Protein AF-A0A522DA96-F1 (afdb_monomer_lite)

Secondary structure (DSSP, 8-state):
-HHHHHHHHHHHHHGGGG-SS-----TTHHHHHHHHHHHHHHHHHHHHHHHHHHHHHHHHHHHHHHTT---HHHHHHHHHHHHHHHHHHHHHHHH--S-HHHHHHHHHHHHHHHHHHHHHHHHHHH---HHHHHHHHHHHHHHHHHHHHHHHHHHHHHHHHHHHHHHHHH-S------S-PPPPHHHHSPPP-SSEEEEEEEEEESSHHHHHHHHHHHHHHHHHHHHHHHHHHHHTTT-----HHHHHHHT-EEEEEEEEE-TTS-EEEEEEEEEEHHHHHHHHHTT--

Structure (mmCIF, N/CA/C/O backbone):
data_AF-A0A522DA96-F1
#
_entry.id   AF-A0A522DA96-F1
#
loop_
_atom_site.group_PDB
_atom_site.id
_atom_site.type_symbol
_atom_site.label_atom_id
_atom_site.label_alt_id
_atom_site.label_comp_id
_atom_site.label_asym_id
_atom_site.label_entity_id
_atom_site.label_seq_id
_atom_site.pdbx_PDB_ins_code
_atom_site.Cartn_x
_atom_site.Cartn_y
_atom_site.Cartn_z
_atom_site.occupancy
_atom_site.B_iso_or_equiv
_atom_site.auth_seq_id
_atom_site.auth_comp_id
_atom_site.auth_asym_id
_atom_site.auth_atom_id
_atom_site.pdbx_PDB_model_num
ATOM 1 N N . MET A 1 1 ? -20.167 0.235 6.968 1.00 42.59 1 MET A N 1
ATOM 2 C CA . MET A 1 1 ? -18.883 0.297 6.231 1.00 42.59 1 MET A CA 1
ATOM 3 C C . MET A 1 1 ? -18.749 1.475 5.256 1.00 42.59 1 MET A C 1
ATOM 5 O O . MET A 1 1 ? -17.722 2.131 5.312 1.00 42.59 1 MET A O 1
ATOM 9 N N . LYS A 1 2 ? -19.753 1.858 4.438 1.00 34.53 2 LYS A N 1
ATOM 10 C CA . LYS A 1 2 ? -19.617 2.989 3.475 1.00 34.53 2 LYS A CA 1
ATOM 11 C C . LYS A 1 2 ? -19.238 4.361 4.078 1.00 34.53 2 LYS A C 1
ATOM 13 O O . LYS A 1 2 ? -18.688 5.193 3.374 1.00 34.53 2 LYS A O 1
ATOM 18 N N . LYS A 1 3 ? -19.501 4.609 5.368 1.00 36.75 3 LYS A N 1
ATOM 19 C CA . LYS A 1 3 ? -19.214 5.902 6.022 1.00 36.75 3 LYS A CA 1
ATOM 20 C C . LYS A 1 3 ? -17.744 6.089 6.438 1.00 36.75 3 LYS A C 1
ATOM 22 O O . LYS A 1 3 ? -17.300 7.227 6.487 1.00 36.75 3 LYS A O 1
ATOM 27 N N . ALA A 1 4 ? -16.991 5.011 6.680 1.00 41.59 4 ALA A N 1
ATOM 28 C CA . ALA A 1 4 ? -15.571 5.100 7.047 1.00 41.59 4 ALA A CA 1
ATOM 29 C C . ALA A 1 4 ? -14.695 5.463 5.832 1.00 41.59 4 ALA A C 1
ATOM 31 O O . ALA A 1 4 ? -13.849 6.347 5.913 1.00 41.59 4 ALA A O 1
ATOM 32 N N . VAL A 1 5 ? -15.005 4.889 4.662 1.00 43.47 5 VAL A N 1
ATOM 33 C CA . VAL A 1 5 ? -14.321 5.189 3.388 1.00 43.47 5 VAL A CA 1
ATOM 34 C C . VAL A 1 5 ? -14.501 6.658 2.970 1.00 43.47 5 VAL A C 1
ATOM 36 O O . VAL A 1 5 ? -13.577 7.279 2.454 1.00 43.47 5 VAL A O 1
ATOM 39 N N . VAL A 1 6 ? -15.663 7.257 3.259 1.00 43.53 6 VAL A N 1
ATOM 40 C CA . VAL A 1 6 ? -15.952 8.669 2.939 1.00 43.53 6 VAL A CA 1
ATOM 41 C C . VAL A 1 6 ? -15.128 9.639 3.795 1.00 43.53 6 VAL A C 1
ATOM 43 O O . VAL A 1 6 ? -14.735 10.690 3.300 1.00 43.53 6 VAL A O 1
ATOM 46 N N . VAL A 1 7 ? -14.810 9.294 5.048 1.00 47.75 7 VAL A N 1
ATOM 47 C CA . VAL A 1 7 ? -13.976 10.146 5.918 1.00 47.75 7 VAL A CA 1
ATOM 48 C C . VAL A 1 7 ? -12.508 10.104 5.486 1.00 47.75 7 VAL A C 1
ATOM 50 O O . VAL A 1 7 ? -11.852 11.145 5.456 1.00 47.75 7 VAL A O 1
ATOM 53 N N . VAL A 1 8 ? -12.016 8.934 5.065 1.00 50.84 8 VAL A N 1
ATOM 54 C CA . VAL A 1 8 ? -10.658 8.780 4.514 1.00 50.84 8 VAL A CA 1
ATOM 55 C C . VAL A 1 8 ? -10.497 9.568 3.205 1.00 50.84 8 VAL A C 1
ATOM 57 O O . VAL A 1 8 ? -9.487 10.252 3.032 1.00 50.84 8 VAL A O 1
ATOM 60 N N . LEU A 1 9 ? -11.515 9.565 2.333 1.00 46.16 9 LEU A N 1
ATOM 61 C CA . LEU A 1 9 ? -11.540 10.344 1.082 1.00 46.16 9 LEU A CA 1
ATOM 62 C C . LEU A 1 9 ? -11.701 11.860 1.310 1.00 46.16 9 LEU A C 1
ATOM 64 O O . LEU A 1 9 ? -11.077 12.670 0.623 1.00 46.16 9 LEU A O 1
ATOM 68 N N . ALA A 1 10 ? -12.498 12.271 2.301 1.00 46.78 10 ALA A N 1
ATOM 69 C CA . ALA A 1 10 ? -12.690 13.686 2.621 1.00 46.78 10 ALA A CA 1
ATOM 70 C C . ALA A 1 10 ? -11.406 14.330 3.176 1.00 46.78 10 ALA A C 1
ATOM 72 O O . ALA A 1 10 ? -11.052 15.446 2.791 1.00 46.78 10 ALA A O 1
ATOM 73 N N . LEU A 1 11 ? -10.653 13.613 4.015 1.00 47.84 11 LEU A N 1
ATOM 74 C CA . LEU A 1 11 ? -9.373 14.095 4.545 1.00 47.84 11 LEU A CA 1
ATOM 75 C C . LEU A 1 11 ? -8.282 14.197 3.472 1.00 47.84 11 LEU A C 1
ATOM 77 O O . LEU A 1 11 ? -7.489 15.138 3.506 1.00 47.84 11 LEU A O 1
ATOM 81 N N . SER A 1 12 ? -8.276 13.301 2.483 1.00 49.03 12 SER A N 1
ATOM 82 C CA . SER A 1 12 ? -7.365 13.402 1.334 1.00 49.03 12 SER A CA 1
ATOM 83 C C . SER A 1 12 ? -7.727 14.582 0.421 1.00 49.03 12 SER A C 1
ATOM 85 O O . SER A 1 12 ? -6.833 15.280 -0.055 1.00 49.03 12 SER A O 1
ATOM 87 N N . SER A 1 13 ? -9.017 14.901 0.265 1.00 45.41 13 SER A N 1
ATOM 88 C CA . SER A 1 13 ? -9.455 16.069 -0.516 1.00 45.41 13 SER A CA 1
ATOM 89 C C . SER A 1 13 ? -9.147 17.425 0.145 1.00 45.41 13 SER A C 1
ATOM 91 O O . SER A 1 13 ? -8.878 18.402 -0.552 1.00 45.41 13 SER A O 1
ATOM 93 N N . MET A 1 14 ? -9.095 17.495 1.481 1.00 45.47 14 MET A N 1
ATOM 94 C CA . MET A 1 14 ? -8.800 18.739 2.209 1.00 45.47 14 MET A CA 1
ATOM 95 C C . MET A 1 14 ? -7.300 19.103 2.205 1.00 45.47 14 MET A C 1
ATOM 97 O O . MET A 1 14 ? -6.941 20.270 2.354 1.00 45.47 14 MET A O 1
ATOM 101 N N . LEU A 1 15 ? -6.419 18.127 1.954 1.00 50.84 15 LEU A N 1
ATOM 102 C CA . LEU A 1 15 ? -4.971 18.318 1.780 1.00 50.84 15 LEU A CA 1
ATOM 103 C C . LEU A 1 15 ? -4.587 18.907 0.409 1.00 50.84 15 LEU A C 1
ATOM 105 O O . LEU A 1 15 ? -3.497 19.465 0.266 1.00 50.84 15 LEU A O 1
ATOM 109 N N . LEU A 1 16 ? -5.479 18.850 -0.587 1.00 47.75 16 LEU A N 1
ATOM 110 C CA . LEU A 1 16 ? -5.215 19.374 -1.933 1.00 47.75 16 LEU A CA 1
ATOM 111 C C . LEU A 1 16 ? -5.288 20.910 -2.019 1.00 47.75 16 LEU A C 1
ATOM 113 O O . LEU A 1 16 ? -4.722 21.491 -2.942 1.00 47.75 16 LEU A O 1
ATOM 117 N N . LEU A 1 17 ? -5.912 21.593 -1.050 1.00 43.62 17 LEU A N 1
ATOM 118 C CA . LEU A 1 17 ? -6.204 23.031 -1.159 1.00 43.62 17 LEU A CA 1
ATOM 119 C C . LEU A 1 17 ? -5.063 23.976 -0.719 1.00 43.62 17 LEU A C 1
ATOM 121 O O . LEU A 1 17 ? -5.179 25.184 -0.896 1.00 43.62 17 LEU A O 1
ATOM 125 N N . SER A 1 18 ? -3.950 23.472 -0.165 1.00 47.88 18 SER A N 1
ATOM 126 C CA . SER A 1 18 ? -2.945 24.321 0.513 1.00 47.88 18 SER A CA 1
ATOM 127 C C . SER A 1 18 ? -1.648 24.620 -0.270 1.00 47.88 18 SER A C 1
ATOM 129 O O . SER A 1 18 ? -0.675 25.050 0.346 1.00 47.88 18 SER A O 1
ATOM 131 N N . THR A 1 19 ? -1.552 24.397 -1.591 1.00 49.09 19 THR A N 1
ATOM 132 C CA . THR A 1 19 ? -0.218 24.370 -2.263 1.00 49.09 19 THR A CA 1
ATOM 133 C C . THR A 1 19 ? -0.063 25.118 -3.593 1.00 49.09 19 THR A C 1
ATOM 135 O O . THR A 1 19 ? 0.794 24.770 -4.394 1.00 49.09 19 THR A O 1
ATOM 138 N N . ALA A 1 20 ? -0.791 26.209 -3.823 1.00 46.84 20 ALA A N 1
ATOM 139 C CA . ALA A 1 20 ? -0.631 27.000 -5.053 1.00 46.84 20 ALA A CA 1
ATOM 140 C C . ALA A 1 20 ? 0.572 27.981 -5.076 1.00 46.84 20 ALA A C 1
ATOM 142 O O . ALA A 1 20 ? 0.641 28.820 -5.967 1.00 46.84 20 ALA A O 1
ATOM 143 N N . LEU A 1 21 ? 1.513 27.944 -4.121 1.00 43.94 21 LEU A N 1
ATOM 144 C CA . LEU A 1 21 ? 2.523 29.009 -3.983 1.00 43.94 21 LEU A CA 1
ATOM 145 C C . LEU A 1 21 ? 3.928 28.496 -3.616 1.00 43.94 21 LEU A C 1
ATOM 147 O O . LEU A 1 21 ? 4.435 28.894 -2.574 1.00 43.94 21 LEU A O 1
ATOM 151 N N . ASN A 1 22 ? 4.567 27.632 -4.428 1.00 50.41 22 ASN A N 1
ATOM 152 C CA . ASN A 1 22 ? 6.048 27.598 -4.493 1.00 50.41 22 ASN A CA 1
ATOM 153 C C . ASN A 1 22 ? 6.693 26.786 -5.649 1.00 50.41 22 ASN A C 1
ATOM 155 O O . ASN A 1 22 ? 7.735 26.162 -5.451 1.00 50.41 22 ASN A O 1
ATOM 159 N N . SER A 1 23 ? 6.142 26.769 -6.868 1.00 49.16 23 SER A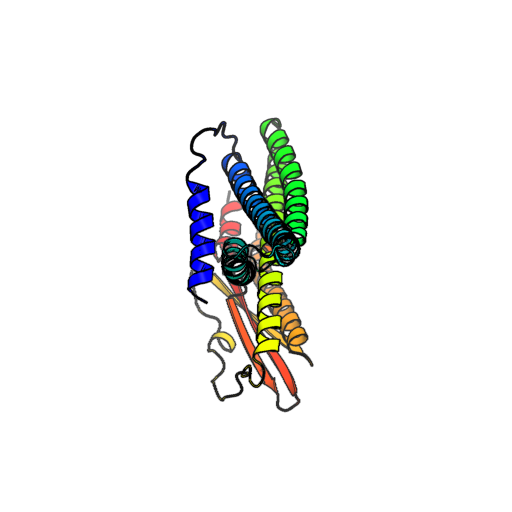 N 1
ATOM 160 C CA . SER A 1 23 ? 6.765 26.013 -7.970 1.00 49.16 23 SER A CA 1
ATOM 161 C C . SER A 1 23 ? 7.907 26.796 -8.649 1.00 49.16 23 SER A C 1
ATOM 163 O O . SER A 1 23 ? 7.727 27.393 -9.712 1.00 49.16 23 SER A O 1
ATOM 165 N N . GLN A 1 24 ? 9.122 26.762 -8.092 1.00 50.34 24 GLN A N 1
ATOM 166 C CA . GLN A 1 24 ? 10.329 26.880 -8.929 1.00 50.34 24 GLN A CA 1
ATOM 167 C C . GLN A 1 24 ? 10.553 25.524 -9.621 1.00 50.34 24 GLN A C 1
ATOM 169 O O . GLN A 1 24 ? 11.360 24.702 -9.192 1.00 50.34 24 GLN A O 1
ATOM 174 N N . GLY A 1 25 ? 9.724 25.246 -10.631 1.00 52.84 25 GLY A N 1
ATOM 175 C CA . GLY A 1 25 ? 9.552 23.922 -11.228 1.00 52.84 25 GLY A CA 1
ATOM 176 C C . GLY A 1 25 ? 10.694 23.521 -12.159 1.00 52.84 25 GLY A C 1
ATOM 177 O O . GLY A 1 25 ? 10.706 23.883 -13.333 1.00 52.84 25 GLY A O 1
ATOM 178 N N . GLY A 1 26 ? 11.632 22.718 -11.654 1.00 75.94 26 GLY A N 1
ATOM 179 C CA . GLY A 1 26 ? 12.363 21.777 -12.508 1.00 75.94 26 GLY A CA 1
ATOM 180 C C . GLY A 1 26 ? 11.417 20.691 -13.042 1.00 75.94 26 GLY A C 1
ATOM 181 O O . GLY A 1 26 ? 10.302 20.548 -12.546 1.00 75.94 26 GLY A O 1
ATOM 182 N N . ALA A 1 27 ? 11.869 19.881 -14.007 1.00 83.88 27 ALA A N 1
ATOM 183 C CA . ALA A 1 27 ? 11.050 18.849 -14.669 1.00 83.88 27 ALA A CA 1
ATOM 184 C C . ALA A 1 27 ? 10.352 17.851 -13.712 1.00 83.88 27 ALA A C 1
ATOM 186 O O . ALA A 1 27 ? 9.377 17.218 -14.094 1.00 83.88 27 ALA A O 1
ATOM 187 N N . PHE A 1 28 ? 10.834 17.734 -12.469 1.00 92.00 28 PHE A N 1
ATOM 188 C CA . PHE A 1 28 ? 10.303 16.841 -11.434 1.00 92.00 28 PHE A CA 1
ATOM 189 C C . PHE A 1 28 ? 9.759 17.575 -10.195 1.00 92.00 28 PHE A C 1
ATOM 191 O O . PHE A 1 28 ? 9.577 16.947 -9.155 1.00 92.00 28 PHE A O 1
ATOM 198 N N . GLY A 1 29 ? 9.535 18.894 -10.266 1.00 91.00 29 GLY A N 1
ATOM 199 C CA . GLY A 1 29 ? 9.040 19.687 -9.131 1.00 91.00 29 GLY A CA 1
ATOM 200 C C . GLY A 1 29 ? 7.692 19.182 -8.614 1.00 91.00 29 GLY A C 1
ATOM 201 O O . GLY A 1 29 ? 7.582 18.812 -7.447 1.00 91.00 29 GLY A O 1
ATOM 202 N N . ASP A 1 30 ? 6.718 19.050 -9.515 1.00 90.81 30 ASP A N 1
ATOM 203 C CA . ASP A 1 30 ? 5.368 18.579 -9.180 1.00 90.81 30 ASP A CA 1
ATOM 204 C C . ASP A 1 30 ? 5.386 17.170 -8.573 1.00 90.81 30 ASP A C 1
ATOM 206 O O . ASP A 1 30 ? 4.674 16.896 -7.610 1.00 90.81 30 ASP A O 1
ATOM 210 N N . LEU A 1 31 ? 6.263 16.296 -9.081 1.00 92.06 31 LEU A N 1
ATOM 211 C CA . LEU A 1 31 ? 6.419 14.933 -8.577 1.00 92.06 31 LEU A CA 1
ATOM 212 C C . LEU A 1 31 ? 6.956 14.907 -7.137 1.00 92.06 31 LEU A C 1
ATOM 214 O O . LEU A 1 31 ? 6.486 14.135 -6.301 1.00 92.06 31 LEU A O 1
ATOM 218 N N . ILE A 1 32 ? 7.962 15.733 -6.841 1.00 94.75 32 ILE A N 1
ATOM 219 C CA . ILE A 1 32 ? 8.536 15.846 -5.494 1.00 94.75 32 ILE A CA 1
ATOM 220 C C . ILE A 1 32 ? 7.484 16.375 -4.518 1.00 94.75 32 ILE A C 1
ATOM 222 O O . ILE A 1 32 ? 7.360 15.848 -3.409 1.00 94.75 32 ILE A O 1
ATOM 226 N N . ASP A 1 33 ? 6.705 17.367 -4.942 1.00 93.12 33 ASP A N 1
ATOM 227 C CA . ASP A 1 33 ? 5.642 17.951 -4.131 1.00 93.12 33 ASP A CA 1
ATOM 228 C C . ASP A 1 33 ? 4.499 16.962 -3.880 1.00 93.12 33 ASP A C 1
ATOM 230 O O . ASP A 1 33 ? 4.003 16.876 -2.754 1.00 93.12 33 ASP A O 1
ATOM 234 N N . GLU A 1 34 ? 4.103 16.183 -4.888 1.00 92.81 34 GLU A N 1
ATOM 235 C CA . GLU A 1 34 ? 3.102 15.121 -4.761 1.00 92.81 34 GLU A CA 1
ATOM 236 C C . GLU A 1 34 ? 3.533 14.077 -3.726 1.00 92.81 34 GLU A C 1
ATOM 238 O O . GLU A 1 34 ? 2.839 13.868 -2.728 1.00 92.81 34 GLU A O 1
ATOM 243 N N . VAL A 1 35 ? 4.726 13.497 -3.888 1.00 94.56 35 VAL A N 1
ATOM 244 C CA . VAL A 1 35 ? 5.245 12.500 -2.940 1.00 94.56 35 VAL A CA 1
ATOM 245 C C . VAL A 1 35 ? 5.406 13.102 -1.539 1.00 94.56 35 VAL A C 1
ATOM 247 O O . VAL A 1 35 ? 5.092 12.460 -0.533 1.00 94.56 35 VAL A O 1
ATOM 250 N N . GLY A 1 36 ? 5.854 14.358 -1.449 1.00 95.88 36 GLY A N 1
ATOM 251 C CA . GLY A 1 36 ? 5.962 15.087 -0.189 1.00 95.88 36 GLY A CA 1
ATOM 252 C C . GLY A 1 36 ? 4.616 15.252 0.525 1.00 95.88 36 GLY A C 1
ATOM 253 O O . GLY A 1 36 ? 4.542 15.064 1.743 1.00 95.88 36 GLY A O 1
ATOM 254 N N . LYS A 1 37 ? 3.540 15.559 -0.210 1.00 93.88 37 LYS A N 1
ATOM 255 C CA . LYS A 1 37 ? 2.173 15.651 0.333 1.00 93.88 37 LYS A CA 1
ATOM 256 C C . LYS A 1 37 ? 1.695 14.313 0.875 1.00 93.88 37 LYS A C 1
ATOM 258 O O . LYS A 1 37 ? 1.186 14.285 1.994 1.00 93.88 37 LYS A O 1
ATOM 263 N N . THR A 1 38 ? 1.912 13.225 0.140 1.00 93.12 38 THR A N 1
ATOM 264 C CA . THR A 1 38 ? 1.540 11.872 0.578 1.00 93.12 38 THR A CA 1
ATOM 265 C C . THR A 1 38 ? 2.226 11.518 1.898 1.00 93.12 38 THR A C 1
ATOM 267 O O . THR A 1 38 ? 1.561 11.186 2.881 1.00 93.12 38 THR A O 1
ATOM 270 N N . ILE A 1 39 ? 3.548 11.704 1.987 1.00 95.56 39 ILE A N 1
ATOM 271 C CA . ILE A 1 39 ? 4.318 11.451 3.219 1.00 95.56 39 ILE A CA 1
ATOM 272 C C . ILE A 1 39 ? 3.821 12.324 4.383 1.00 95.56 39 ILE A C 1
ATOM 274 O O . ILE A 1 39 ? 3.694 11.847 5.516 1.00 95.56 39 ILE A O 1
ATOM 278 N N . ASN A 1 40 ? 3.526 13.600 4.125 1.00 95.81 40 ASN A N 1
ATOM 279 C CA . ASN A 1 40 ? 2.998 14.510 5.141 1.00 95.81 40 ASN A CA 1
ATOM 280 C C . ASN A 1 40 ? 1.592 14.112 5.613 1.00 95.81 40 ASN A C 1
ATOM 282 O O . ASN A 1 40 ? 1.310 14.236 6.806 1.00 95.81 40 ASN A O 1
ATOM 286 N N . GLY A 1 41 ? 0.744 13.590 4.724 1.00 93.44 41 GLY A N 1
ATOM 287 C CA . GLY A 1 41 ? -0.570 13.042 5.065 1.00 93.44 41 GLY A CA 1
ATOM 288 C C . GLY A 1 41 ? -0.462 11.897 6.073 1.00 93.44 41 GLY A C 1
ATOM 289 O O . GLY A 1 41 ? -1.064 11.959 7.147 1.00 93.44 41 GLY A O 1
ATOM 290 N N . TRP A 1 42 ? 0.397 10.913 5.795 1.00 94.25 42 TRP A N 1
ATOM 291 C CA . TRP A 1 42 ? 0.668 9.800 6.715 1.00 94.25 42 TRP A CA 1
ATOM 292 C C . TRP A 1 42 ? 1.252 10.265 8.053 1.00 94.25 42 TRP A C 1
ATOM 294 O O . TRP A 1 42 ? 0.849 9.797 9.121 1.00 94.25 42 TRP A O 1
ATOM 304 N N . LYS A 1 43 ? 2.170 11.238 8.031 1.00 95.31 43 LYS A N 1
ATOM 305 C CA . LYS A 1 43 ? 2.740 11.818 9.256 1.00 95.31 43 LYS A CA 1
ATOM 306 C C . LYS A 1 43 ? 1.676 12.507 10.110 1.00 95.31 43 LYS A C 1
ATOM 308 O O . LYS A 1 43 ? 1.667 12.346 11.331 1.00 95.31 43 LYS A O 1
ATOM 313 N N . TRP A 1 44 ? 0.784 13.268 9.482 1.00 94.75 44 TRP A N 1
ATOM 314 C CA . TRP A 1 44 ? -0.317 13.926 10.176 1.00 94.75 44 TRP A CA 1
ATOM 315 C C . TRP A 1 44 ? -1.267 12.905 10.814 1.00 94.75 44 TRP A C 1
ATOM 317 O O . TRP A 1 44 ? -1.585 13.036 11.996 1.00 94.75 44 TRP A O 1
ATOM 327 N N . GLN A 1 45 ? -1.629 11.840 10.090 1.00 90.00 45 GLN A N 1
ATOM 328 C CA . GLN A 1 45 ? -2.443 10.746 10.631 1.00 90.00 45 GLN A CA 1
ATOM 329 C C . GLN A 1 45 ? -1.776 10.058 11.834 1.00 90.00 45 GLN A C 1
ATOM 331 O O . GLN A 1 45 ? -2.437 9.819 12.846 1.00 90.00 45 GLN A O 1
ATOM 336 N N . SER A 1 46 ? -0.463 9.798 11.768 1.00 91.62 46 SER A N 1
ATOM 337 C CA . SER A 1 46 ? 0.302 9.232 12.891 1.00 91.62 46 SER A CA 1
ATOM 338 C C . SER A 1 46 ? 0.246 10.127 14.133 1.00 91.62 46 SER A C 1
ATOM 340 O O . SER A 1 46 ? -0.101 9.670 15.225 1.00 91.62 46 SER A O 1
ATOM 342 N N . ASN A 1 47 ? 0.503 11.428 13.961 1.00 92.69 47 ASN A N 1
ATOM 343 C CA . ASN A 1 47 ? 0.456 12.404 15.051 1.00 92.69 47 ASN A CA 1
ATOM 344 C C . ASN A 1 47 ? -0.942 12.509 15.673 1.00 92.69 47 ASN A C 1
ATOM 346 O O . ASN A 1 47 ? -1.064 12.603 16.894 1.00 92.69 47 ASN A O 1
ATOM 350 N N . LEU A 1 48 ? -1.992 12.470 14.851 1.00 92.00 48 LEU A N 1
ATOM 351 C CA . LEU A 1 48 ? -3.373 12.518 15.321 1.00 92.00 48 LEU A CA 1
ATOM 352 C C . LEU A 1 48 ? -3.740 11.265 16.134 1.00 92.00 48 LEU A C 1
ATOM 354 O O . LEU A 1 48 ? -4.312 11.382 17.219 1.00 92.00 48 LEU A O 1
ATOM 358 N N . SER A 1 49 ? -3.352 10.076 15.661 1.00 89.31 49 SER A N 1
ATOM 359 C CA . SER A 1 49 ? -3.560 8.808 16.378 1.00 89.31 49 SER A CA 1
ATOM 360 C C . SER A 1 49 ? -2.816 8.772 17.723 1.00 89.31 49 SER A C 1
ATOM 362 O O . SER A 1 49 ? -3.371 8.356 18.752 1.00 89.31 49 SER A O 1
ATOM 364 N N . LEU A 1 50 ? -1.578 9.283 17.754 1.00 92.75 50 LEU A N 1
ATOM 365 C CA . LEU A 1 50 ? -0.803 9.442 18.985 1.00 92.75 50 LEU A CA 1
ATOM 366 C C . LEU A 1 50 ? -1.490 10.411 19.958 1.00 92.75 50 LEU A C 1
ATOM 368 O O . LEU A 1 50 ? -1.672 10.070 21.128 1.00 92.75 50 LEU A O 1
ATOM 372 N N . ALA A 1 51 ? -1.916 11.583 19.480 1.00 92.94 51 ALA A N 1
ATOM 373 C CA . ALA A 1 51 ? -2.588 12.591 20.297 1.00 92.94 51 ALA A CA 1
ATOM 374 C C . ALA A 1 51 ? -3.881 12.054 20.932 1.00 92.94 51 ALA A C 1
ATOM 376 O O . ALA A 1 51 ? -4.089 12.227 22.133 1.00 92.94 51 ALA A O 1
ATOM 377 N N . LEU A 1 52 ? -4.710 11.332 20.168 1.00 90.50 52 LEU A N 1
ATOM 378 C CA . LEU A 1 52 ? -5.920 10.679 20.685 1.00 90.50 52 LEU A CA 1
ATOM 379 C C . LEU A 1 52 ? -5.598 9.624 21.750 1.00 90.50 52 LEU A C 1
ATOM 381 O O . LEU A 1 52 ? -6.288 9.530 22.764 1.00 90.50 52 LEU A O 1
ATOM 385 N N . THR A 1 53 ? -4.531 8.849 21.551 1.00 90.38 53 THR A N 1
ATOM 386 C CA . THR A 1 53 ? -4.103 7.829 22.518 1.00 90.38 53 THR A CA 1
ATOM 387 C C . THR A 1 53 ? -3.647 8.460 23.836 1.00 90.38 53 THR A C 1
ATOM 389 O O . THR A 1 53 ? -4.052 8.007 24.906 1.00 90.38 53 THR A O 1
ATOM 392 N N . VAL A 1 54 ? -2.859 9.537 23.770 1.00 94.12 54 VAL A N 1
ATOM 393 C CA . VAL A 1 54 ? -2.428 10.297 24.954 1.00 94.12 54 VAL A CA 1
ATOM 394 C C . VAL A 1 54 ? -3.626 10.937 25.657 1.00 94.12 54 VAL A C 1
ATOM 396 O O . VAL A 1 54 ? -3.724 10.856 26.880 1.00 94.12 54 VAL A O 1
ATOM 399 N N . LEU A 1 55 ? -4.568 11.511 24.904 1.00 92.00 55 LEU A N 1
ATOM 400 C CA . LEU A 1 55 ? -5.780 12.120 25.454 1.00 92.00 55 LEU A CA 1
ATOM 401 C C . LEU A 1 55 ? -6.598 11.113 26.276 1.00 92.00 55 LEU A C 1
ATOM 403 O O . LEU A 1 55 ? -6.964 11.406 27.412 1.00 92.00 55 LEU A O 1
ATOM 407 N N . VAL A 1 56 ? -6.846 9.917 25.733 1.00 92.69 56 VAL A N 1
ATOM 408 C CA . VAL A 1 56 ? -7.583 8.853 26.438 1.00 92.69 56 VAL A CA 1
ATOM 409 C C . VAL A 1 56 ? -6.859 8.434 27.723 1.00 92.69 56 VAL A C 1
ATOM 411 O O . VAL A 1 56 ? -7.505 8.271 28.759 1.00 92.69 56 VAL A O 1
ATOM 414 N N . ALA A 1 57 ? -5.528 8.319 27.689 1.00 93.25 57 ALA A N 1
ATOM 415 C CA . ALA A 1 57 ? -4.737 7.985 28.872 1.00 93.25 57 ALA A CA 1
ATOM 416 C C . ALA A 1 57 ? -4.838 9.067 29.964 1.00 93.25 57 ALA A C 1
ATOM 418 O O . ALA A 1 57 ? -5.080 8.746 31.128 1.00 93.25 57 ALA A O 1
ATOM 419 N N . VAL A 1 58 ? -4.717 10.347 29.591 1.00 95.19 58 VAL A N 1
ATOM 420 C CA . VAL A 1 58 ? -4.843 11.479 30.525 1.00 95.19 58 VAL A CA 1
ATOM 421 C C . VAL A 1 58 ? -6.241 11.528 31.141 1.00 95.19 58 VAL A C 1
ATOM 423 O O . VAL A 1 58 ? -6.361 11.650 32.359 1.00 95.19 58 VAL A O 1
ATOM 426 N N . LEU A 1 59 ? -7.298 11.371 30.336 1.00 92.06 59 LEU A N 1
ATOM 427 C CA . LEU A 1 59 ? -8.676 11.329 30.837 1.00 92.06 59 LEU A CA 1
ATOM 428 C C . LEU A 1 59 ? -8.889 10.174 31.825 1.00 92.06 59 LEU A C 1
ATOM 430 O O . LEU A 1 59 ? -9.534 10.366 32.855 1.00 92.06 59 LEU A O 1
ATOM 434 N N . GLY A 1 60 ? -8.297 9.004 31.567 1.00 92.31 60 GLY A N 1
ATOM 435 C CA . GLY A 1 60 ? -8.334 7.873 32.497 1.00 92.31 60 GLY A CA 1
ATOM 436 C C . GLY A 1 60 ? -7.716 8.204 33.860 1.00 92.31 60 GLY A C 1
ATOM 437 O O . GLY A 1 60 ? -8.326 7.939 34.896 1.00 92.31 60 GLY A O 1
ATOM 438 N N . VAL A 1 61 ? -6.545 8.850 33.874 1.00 94.25 61 VAL A N 1
ATOM 439 C CA . VAL A 1 61 ? -5.879 9.281 35.118 1.00 94.25 61 VAL A CA 1
ATOM 440 C C . VAL A 1 61 ? -6.717 10.319 35.872 1.00 94.25 61 VAL A C 1
ATOM 442 O O . VAL A 1 61 ? -6.868 10.220 37.092 1.00 94.25 61 VAL A O 1
ATOM 445 N N . VAL A 1 62 ? -7.307 11.286 35.160 1.00 92.69 62 VAL A N 1
ATOM 446 C CA . VAL A 1 62 ? -8.174 12.317 35.757 1.00 92.69 62 VAL A CA 1
ATOM 447 C C . VAL A 1 62 ? -9.401 11.692 36.421 1.00 92.69 62 VAL A C 1
ATOM 449 O O . VAL A 1 62 ? -9.725 12.055 37.552 1.00 92.69 62 VAL A O 1
ATOM 452 N N . ILE A 1 63 ? -10.044 10.712 35.775 1.00 93.06 63 ILE A N 1
ATOM 453 C CA . ILE A 1 63 ? -11.186 9.991 36.356 1.00 93.06 63 ILE A CA 1
ATOM 454 C C . ILE A 1 63 ? -10.793 9.314 37.674 1.00 93.06 63 ILE A C 1
ATOM 456 O O . ILE A 1 63 ? -11.501 9.473 38.667 1.00 93.06 63 ILE A O 1
ATOM 460 N N . VAL A 1 64 ? -9.658 8.607 37.713 1.00 93.50 64 VAL A N 1
ATOM 461 C CA . VAL A 1 64 ? -9.178 7.930 38.933 1.00 93.50 64 VAL A CA 1
ATOM 462 C C . VAL A 1 64 ? -8.903 8.932 40.060 1.00 93.50 64 VAL A C 1
ATOM 464 O O . VAL A 1 64 ? -9.248 8.676 41.213 1.00 93.50 64 VAL A O 1
ATOM 467 N N . GLY A 1 65 ? -8.332 10.098 39.743 1.00 92.31 65 GLY A N 1
ATOM 468 C CA . GLY A 1 65 ? -8.123 11.166 40.724 1.00 92.31 65 GLY A CA 1
ATOM 469 C C . GLY A 1 65 ? -9.437 11.735 41.267 1.00 92.31 65 GLY A C 1
ATOM 470 O O . GLY A 1 65 ? -9.590 11.929 42.474 1.00 92.31 65 GLY A O 1
ATOM 471 N N . PHE A 1 66 ? -10.413 11.955 40.386 1.00 93.44 66 PHE A N 1
ATOM 472 C CA . PHE A 1 66 ? -11.713 12.530 40.735 1.00 93.44 66 PHE A CA 1
ATOM 473 C C . PHE A 1 66 ? -12.626 11.578 41.503 1.00 93.44 66 PHE A C 1
ATOM 475 O O . PHE A 1 66 ? -13.456 12.046 42.280 1.00 93.44 66 PHE A O 1
ATOM 482 N N . GLN A 1 67 ? -12.440 10.262 41.376 1.00 88.56 67 GLN A N 1
ATOM 483 C CA . GLN A 1 67 ? -13.193 9.273 42.154 1.00 88.56 67 GLN A CA 1
ATOM 484 C C . GLN A 1 67 ? -13.019 9.421 43.675 1.00 88.56 67 GLN A C 1
ATOM 486 O O . GLN A 1 67 ? -13.882 8.972 44.423 1.00 88.56 67 GLN A O 1
ATOM 491 N N . ARG A 1 68 ? -11.945 10.072 44.149 1.00 91.25 68 ARG A N 1
ATOM 492 C CA . ARG A 1 68 ? -11.705 10.310 45.584 1.00 91.25 68 ARG A CA 1
ATOM 493 C C . ARG A 1 68 ? -12.400 11.554 46.143 1.00 91.25 68 ARG A C 1
ATOM 495 O O . ARG A 1 68 ? -12.397 11.748 47.353 1.00 91.25 68 ARG A O 1
ATOM 502 N N . LEU A 1 69 ? -12.956 12.415 45.291 1.00 93.31 69 LEU A N 1
ATOM 503 C CA . LEU A 1 69 ? -13.574 13.668 45.716 1.00 93.31 69 LEU A CA 1
ATOM 504 C C . LEU A 1 69 ? -15.076 13.477 45.955 1.00 93.31 69 LEU A C 1
ATOM 506 O O . LEU A 1 69 ? -15.806 13.008 45.085 1.00 93.31 69 LEU A O 1
ATOM 510 N N . GLU A 1 70 ? -15.569 13.902 47.118 1.00 93.75 70 GLU A N 1
ATOM 511 C CA . GLU A 1 70 ? -16.977 13.705 47.496 1.00 93.75 70 GLU A CA 1
ATOM 512 C C . GLU A 1 70 ? -17.945 14.754 46.915 1.00 93.75 70 GLU A C 1
ATOM 514 O O . GLU A 1 70 ? -19.164 14.651 47.077 1.00 93.75 70 GLU A O 1
ATOM 519 N N . TYR A 1 71 ? -17.439 15.758 46.195 1.00 94.25 71 TYR A N 1
ATOM 520 C CA . TYR A 1 71 ? -18.260 16.836 45.646 1.00 94.25 71 TYR A CA 1
ATOM 521 C C . TYR A 1 71 ? -19.260 16.331 44.589 1.00 94.25 71 TYR A C 1
ATOM 523 O O . TYR A 1 71 ? -18.901 15.664 43.618 1.00 94.25 71 TYR A O 1
ATOM 531 N N . LYS A 1 72 ? -20.538 16.718 44.726 1.00 92.19 72 LYS A N 1
ATOM 532 C CA . LYS A 1 72 ? -21.632 16.284 43.829 1.00 92.19 72 LYS A CA 1
ATOM 533 C C . LYS A 1 72 ? -21.393 16.627 42.348 1.00 92.19 72 LYS A C 1
ATOM 535 O O . LYS A 1 72 ? -21.737 15.829 41.479 1.00 92.19 72 LYS A O 1
ATOM 540 N N . TRP A 1 73 ? -20.792 17.784 42.054 1.00 92.62 73 TRP A N 1
ATOM 541 C CA . TRP A 1 73 ? -20.503 18.201 40.674 1.00 92.62 73 TRP A CA 1
ATOM 542 C C . TRP A 1 73 ? -19.424 17.324 40.016 1.00 92.62 73 TRP A C 1
ATOM 544 O O . TRP A 1 73 ? -19.539 16.990 38.838 1.00 92.62 73 TRP A O 1
ATOM 554 N N . VAL A 1 74 ? -18.435 16.865 40.794 1.00 92.56 74 VAL A N 1
ATOM 555 C CA . VAL A 1 74 ? -17.363 15.977 40.317 1.00 92.56 74 VAL A CA 1
ATOM 556 C C . VAL A 1 74 ? -17.933 14.627 39.888 1.00 92.56 74 VAL A C 1
ATOM 558 O O . VAL A 1 74 ? -17.559 14.113 38.837 1.00 92.56 74 VAL A O 1
ATOM 561 N N . LYS A 1 75 ? -18.913 14.090 40.629 1.00 88.44 75 LYS A N 1
ATOM 562 C CA . LYS A 1 75 ? -19.599 12.839 40.257 1.00 88.44 75 LYS A CA 1
ATOM 563 C C . LYS A 1 75 ? -20.258 12.928 38.878 1.00 88.44 75 LYS A C 1
ATOM 565 O O . LYS A 1 75 ? -20.135 11.999 38.087 1.00 88.44 75 LYS A O 1
ATOM 570 N N . SER A 1 76 ? -20.900 14.056 38.565 1.00 92.06 76 SER A N 1
ATOM 571 C CA . SER A 1 76 ? -21.522 14.268 37.247 1.00 92.06 76 SER A CA 1
ATOM 572 C C . SER A 1 76 ? -20.474 14.355 36.132 1.00 92.06 76 SER A C 1
ATOM 574 O O . SER A 1 76 ? -20.637 13.731 35.085 1.00 92.06 76 SER A O 1
ATOM 576 N N . ALA A 1 77 ? -19.364 15.062 36.369 1.00 90.44 77 ALA A N 1
ATOM 577 C CA . ALA A 1 77 ? -18.269 15.168 35.404 1.00 90.44 77 ALA A CA 1
ATOM 578 C C . ALA A 1 77 ? -17.617 13.806 35.102 1.00 90.44 77 ALA A C 1
ATOM 580 O O . ALA A 1 77 ? -17.358 13.495 33.941 1.00 90.44 77 ALA A O 1
ATOM 581 N N . VAL A 1 78 ? -17.407 12.969 36.125 1.00 92.88 78 VAL A N 1
ATOM 582 C CA . VAL A 1 78 ? -16.855 11.613 35.967 1.00 92.88 78 VAL A CA 1
ATOM 583 C C . VAL A 1 78 ? -17.763 10.731 35.110 1.00 92.88 78 VAL A C 1
ATOM 585 O O . VAL A 1 78 ? -17.260 10.017 34.248 1.00 92.88 78 VAL A O 1
ATOM 588 N N . ILE A 1 79 ? -19.087 10.808 35.289 1.00 92.06 79 ILE A N 1
ATOM 589 C CA . ILE A 1 79 ? -20.046 10.057 34.462 1.00 92.06 79 ILE A CA 1
ATOM 590 C C . ILE A 1 79 ? -19.929 10.476 32.991 1.00 92.06 79 ILE A C 1
ATOM 592 O O . ILE A 1 79 ? -19.828 9.619 32.115 1.00 92.06 79 ILE A O 1
ATOM 596 N N . ILE A 1 80 ? -19.878 11.784 32.714 1.00 92.81 80 ILE A N 1
ATOM 597 C CA . ILE A 1 80 ? -19.750 12.303 31.343 1.00 92.81 80 ILE A CA 1
ATOM 598 C C . ILE A 1 80 ? -18.430 11.845 30.709 1.00 92.81 80 ILE A C 1
ATOM 600 O O . ILE A 1 80 ? -18.434 11.336 29.588 1.00 92.81 80 ILE A O 1
ATOM 604 N N . MET A 1 81 ? -17.303 11.959 31.422 1.00 91.12 81 MET A N 1
ATOM 605 C CA . MET A 1 81 ? -16.011 11.476 30.916 1.00 91.12 81 MET A CA 1
ATOM 606 C C . MET A 1 81 ? -16.007 9.957 30.704 1.00 91.12 81 MET A C 1
ATOM 608 O O . MET A 1 81 ? -15.443 9.479 29.721 1.00 91.12 81 MET A O 1
ATOM 612 N N . GLY A 1 82 ? -16.679 9.207 31.583 1.00 90.56 82 GLY A N 1
ATOM 613 C CA . GLY A 1 82 ? -16.846 7.760 31.469 1.00 90.56 82 GLY A CA 1
ATOM 614 C C . GLY A 1 82 ? -17.594 7.327 30.206 1.00 90.56 82 GLY A C 1
ATOM 615 O O . GLY A 1 82 ? -17.325 6.246 29.699 1.00 90.56 82 GLY A O 1
ATOM 616 N N . ILE A 1 83 ? -18.469 8.176 29.657 1.00 92.44 83 ILE A N 1
ATOM 617 C CA . ILE A 1 83 ? -19.152 7.955 28.367 1.00 92.44 83 ILE A CA 1
ATOM 618 C C . ILE A 1 83 ? -18.295 8.456 27.188 1.00 92.44 83 ILE A C 1
ATOM 620 O O . ILE A 1 83 ? -18.262 7.841 26.116 1.00 92.44 83 ILE A O 1
ATOM 624 N N . LEU A 1 84 ? -17.569 9.561 27.380 1.00 91.94 84 LEU A N 1
ATOM 625 C CA . LEU A 1 84 ? -16.724 10.166 26.348 1.00 91.94 84 LEU A CA 1
ATOM 626 C C . LEU A 1 84 ? -15.551 9.256 25.950 1.00 91.94 84 LEU A C 1
ATOM 628 O O . LEU A 1 84 ? -15.253 9.132 24.764 1.00 91.94 84 LEU A O 1
ATOM 632 N N . ILE A 1 85 ? -14.899 8.601 26.918 1.00 92.81 85 ILE A N 1
ATOM 633 C CA . ILE A 1 85 ? -13.742 7.732 26.656 1.00 92.81 85 ILE A CA 1
ATOM 634 C C . ILE A 1 85 ? -14.102 6.567 25.715 1.00 92.81 85 ILE A C 1
ATOM 636 O O . ILE A 1 85 ? -13.446 6.450 24.681 1.00 92.81 85 ILE A O 1
ATOM 640 N N . PRO A 1 86 ? -15.136 5.738 25.979 1.00 90.44 86 PRO A N 1
ATOM 641 C CA . PRO A 1 86 ? -15.566 4.696 25.048 1.00 90.44 86 PRO A CA 1
ATOM 642 C C . PRO A 1 86 ? -15.904 5.244 23.663 1.00 90.44 86 PRO A C 1
ATOM 644 O O . PRO A 1 86 ? -15.531 4.640 22.664 1.00 90.44 86 PRO A O 1
ATOM 647 N N . SER A 1 87 ? -16.542 6.416 23.592 1.00 87.38 87 SER A N 1
ATOM 648 C CA . SER A 1 87 ? -16.867 7.065 22.316 1.00 87.38 87 SER A CA 1
ATOM 649 C C . SER A 1 87 ? -15.601 7.420 21.525 1.00 87.38 87 SER A C 1
ATOM 651 O O . SER A 1 87 ? -15.513 7.121 20.336 1.00 87.38 87 SER A O 1
ATOM 653 N N . LEU A 1 88 ? -14.583 7.986 22.185 1.00 86.81 88 LEU A N 1
ATOM 654 C CA . LEU A 1 88 ? -13.275 8.268 21.581 1.00 86.81 88 LEU A CA 1
ATOM 655 C C . LEU A 1 88 ? -12.539 6.992 21.167 1.00 86.81 88 LEU A C 1
ATOM 657 O O . LEU A 1 88 ? -11.899 6.979 20.120 1.00 86.81 88 LEU A O 1
ATOM 661 N N . VAL A 1 89 ? -12.635 5.920 21.955 1.00 88.25 89 VAL A N 1
ATOM 662 C CA . VAL A 1 89 ? -12.048 4.617 21.614 1.00 88.25 89 VAL A CA 1
ATOM 663 C C . VAL A 1 89 ? -12.732 4.019 20.385 1.00 88.25 89 VAL A C 1
ATOM 665 O O . VAL A 1 89 ? -12.042 3.529 19.497 1.00 88.25 89 VAL A O 1
ATOM 668 N N . VAL A 1 90 ? -14.060 4.117 20.278 1.00 84.62 90 VAL A N 1
ATOM 669 C CA . VAL A 1 90 ? -14.802 3.692 19.081 1.00 84.62 90 VAL A CA 1
ATOM 670 C C . VAL A 1 90 ? -14.379 4.515 17.869 1.00 84.62 90 VAL A C 1
ATOM 672 O O . VAL A 1 90 ? -14.070 3.935 16.834 1.00 84.62 90 VAL A O 1
ATOM 675 N N . VAL A 1 91 ? -14.291 5.845 17.983 1.00 82.00 91 VAL A N 1
ATOM 676 C CA . VAL A 1 91 ? -13.798 6.707 16.891 1.00 82.00 91 VAL A CA 1
ATOM 677 C C . VAL A 1 91 ? -12.368 6.333 16.507 1.00 82.00 91 VAL A C 1
ATOM 679 O O . VAL A 1 91 ? -12.074 6.190 15.325 1.00 82.00 91 VAL A O 1
ATOM 682 N N . LYS A 1 92 ? -11.487 6.107 17.488 1.00 85.94 92 LYS A N 1
ATOM 683 C CA . LYS A 1 92 ? -10.112 5.672 17.240 1.00 85.94 92 LYS A CA 1
ATOM 684 C C . LYS A 1 92 ? -10.092 4.358 16.458 1.00 85.94 92 LYS A C 1
ATOM 686 O O . LYS A 1 92 ? -9.468 4.305 15.412 1.00 85.94 92 LYS A O 1
ATOM 691 N N . ASN A 1 93 ? -10.805 3.342 16.931 1.00 81.56 93 ASN A N 1
ATOM 692 C CA . ASN A 1 93 ? -10.818 2.015 16.315 1.00 81.56 93 ASN A CA 1
ATOM 693 C C . ASN A 1 93 ? -11.551 1.973 14.966 1.00 81.56 93 ASN A C 1
ATOM 695 O O . ASN A 1 93 ? -11.361 1.024 14.225 1.00 81.56 93 ASN A O 1
ATOM 699 N N . THR A 1 94 ? -12.405 2.956 14.662 1.00 79.25 94 THR A N 1
ATOM 700 C CA . THR A 1 94 ? -13.138 3.028 13.383 1.00 79.25 94 THR A CA 1
ATOM 701 C C . THR A 1 94 ? -12.482 3.938 12.350 1.00 79.25 94 THR A C 1
ATOM 703 O O . THR A 1 94 ? -12.736 3.774 11.161 1.00 79.25 94 THR A O 1
ATOM 706 N N . CYS A 1 95 ? -11.696 4.930 12.782 1.00 80.19 95 CYS A N 1
ATOM 707 C CA . CYS A 1 95 ? -11.013 5.875 11.891 1.00 80.19 95 CYS A CA 1
ATOM 708 C C . CYS A 1 95 ? -9.512 5.588 11.749 1.00 80.19 95 CYS A C 1
ATOM 710 O O . CYS A 1 95 ? -8.897 6.055 10.794 1.00 80.19 95 CYS A O 1
ATOM 712 N N . PHE A 1 96 ? -8.913 4.869 12.701 1.00 84.56 96 PHE A N 1
ATOM 713 C CA . PHE A 1 96 ? -7.491 4.539 12.727 1.00 84.56 96 PHE A CA 1
ATOM 714 C C . PHE A 1 96 ? -7.326 3.040 12.943 1.00 84.56 96 PHE A C 1
ATOM 716 O O . PHE A 1 96 ? -7.140 2.563 14.061 1.00 84.56 96 PHE A O 1
ATOM 723 N N . ASP A 1 97 ? -7.327 2.303 11.841 1.00 81.50 97 ASP A N 1
ATOM 724 C CA . ASP A 1 97 ? -7.200 0.846 11.859 1.00 81.50 97 ASP A CA 1
ATOM 725 C C . ASP A 1 97 ? -5.791 0.365 12.245 1.00 81.50 97 ASP A C 1
ATOM 727 O O . ASP A 1 97 ? -5.507 -0.830 12.288 1.00 81.50 97 ASP A O 1
ATOM 731 N N . THR A 1 98 ? -4.851 1.288 12.466 1.00 86.50 98 THR A N 1
ATOM 732 C CA . THR A 1 98 ? -3.427 0.979 12.608 1.00 86.50 98 THR A CA 1
ATOM 733 C C . THR A 1 98 ? -2.778 1.726 13.761 1.00 86.50 98 THR A C 1
ATOM 735 O O . THR A 1 98 ? -3.051 2.902 14.008 1.00 86.50 98 THR A O 1
ATOM 738 N N . ASP A 1 99 ? -1.865 1.038 14.449 1.00 88.81 99 ASP A N 1
ATOM 739 C CA . ASP A 1 99 ? -1.009 1.630 15.475 1.00 88.81 99 ASP A CA 1
ATOM 740 C C . ASP A 1 99 ? -0.148 2.756 14.871 1.00 88.81 99 ASP A C 1
ATOM 742 O O . ASP A 1 99 ? 0.508 2.577 13.838 1.00 88.81 99 ASP A O 1
ATOM 746 N N . TYR A 1 100 ? -0.101 3.907 15.548 1.00 92.81 100 TYR A N 1
ATOM 747 C CA . TYR A 1 100 ? 0.728 5.055 15.173 1.00 92.81 100 TYR A CA 1
ATOM 748 C C . TYR A 1 100 ? 2.201 4.661 14.981 1.00 92.81 100 TYR A C 1
ATOM 750 O O . TYR A 1 100 ? 2.886 5.229 14.132 1.00 92.81 100 TYR A O 1
ATOM 758 N N . LYS A 1 101 ? 2.694 3.646 15.708 1.00 93.44 101 LYS A N 1
ATOM 759 C CA . LYS A 1 101 ? 4.063 3.126 15.548 1.00 93.44 101 LYS A CA 1
ATOM 760 C C . LYS A 1 101 ? 4.309 2.518 14.170 1.00 93.44 101 LYS A C 1
ATOM 762 O O . LYS A 1 101 ? 5.402 2.662 13.622 1.00 93.44 101 LYS A O 1
ATOM 767 N N . ALA A 1 102 ? 3.317 1.826 13.617 1.00 93.62 102 ALA A N 1
ATOM 768 C CA . ALA A 1 102 ? 3.429 1.211 12.302 1.00 93.62 102 ALA A CA 1
ATOM 769 C C . ALA A 1 102 ? 3.385 2.280 11.197 1.00 93.62 102 ALA A C 1
ATOM 771 O O . ALA A 1 102 ? 4.198 2.220 10.275 1.00 93.62 102 ALA A O 1
ATOM 772 N N . ILE A 1 103 ? 2.536 3.306 11.352 1.00 93.88 103 ILE A N 1
ATOM 773 C CA . ILE A 1 103 ? 2.515 4.473 10.452 1.00 93.88 103 ILE A CA 1
ATOM 774 C C . ILE A 1 103 ? 3.847 5.234 10.527 1.00 93.88 103 ILE A C 1
ATOM 776 O O . ILE A 1 103 ? 4.428 5.577 9.504 1.00 93.88 103 ILE A O 1
ATOM 780 N N . ASP A 1 104 ? 4.387 5.460 11.725 1.00 95.12 104 ASP A N 1
ATOM 781 C CA . ASP A 1 104 ? 5.676 6.137 11.903 1.00 95.12 104 ASP A CA 1
ATOM 782 C C . ASP A 1 104 ? 6.843 5.366 11.259 1.00 95.12 104 ASP A C 1
ATOM 784 O O . ASP A 1 104 ? 7.728 5.960 10.636 1.00 95.12 104 ASP A O 1
ATOM 788 N N . LYS A 1 105 ? 6.834 4.030 11.350 1.00 95.75 105 LYS A N 1
ATOM 789 C CA . LYS A 1 105 ? 7.800 3.187 10.638 1.00 95.75 105 LYS A CA 1
ATOM 790 C C . LYS A 1 105 ? 7.688 3.373 9.120 1.00 95.75 105 LYS A C 1
ATOM 792 O O . LYS A 1 105 ? 8.712 3.609 8.479 1.00 95.75 105 LYS A O 1
ATOM 797 N N . LEU A 1 106 ? 6.473 3.329 8.567 1.00 95.56 106 LEU A N 1
ATOM 798 C CA . LEU A 1 106 ? 6.225 3.575 7.142 1.00 95.56 106 LEU A CA 1
ATOM 799 C C . LEU A 1 106 ? 6.742 4.959 6.719 1.00 95.56 106 LEU A C 1
ATOM 801 O O . LEU A 1 106 ? 7.514 5.070 5.770 1.00 95.56 106 LEU A O 1
ATOM 805 N N . VAL A 1 107 ? 6.395 6.011 7.465 1.00 97.06 107 VAL A N 1
ATOM 806 C CA . VAL A 1 107 ? 6.817 7.392 7.184 1.00 97.06 107 VAL A CA 1
ATOM 807 C C . VAL A 1 107 ? 8.341 7.525 7.190 1.00 97.06 107 VAL A C 1
ATOM 809 O O . VAL A 1 107 ? 8.895 8.225 6.341 1.00 97.06 107 VAL A O 1
ATOM 812 N N . ARG A 1 108 ? 9.052 6.862 8.111 1.00 97.38 108 ARG A N 1
ATOM 813 C CA . ARG A 1 108 ? 10.527 6.848 8.121 1.00 97.38 108 ARG A CA 1
ATOM 814 C C . ARG A 1 108 ? 11.103 6.174 6.878 1.00 97.38 108 ARG A C 1
ATOM 816 O O . ARG A 1 108 ? 12.042 6.696 6.277 1.00 97.38 108 ARG A O 1
ATOM 823 N N . GLU A 1 109 ? 10.528 5.048 6.478 1.00 96.31 109 GLU A N 1
ATOM 824 C CA . GLU A 1 109 ? 10.928 4.310 5.281 1.00 96.31 109 GLU A CA 1
ATOM 825 C C . GLU A 1 109 ? 10.672 5.111 3.990 1.00 96.31 109 GLU A C 1
ATOM 827 O O . GLU A 1 109 ? 11.561 5.181 3.138 1.00 96.31 109 GLU A O 1
ATOM 832 N N . MET A 1 110 ? 9.515 5.770 3.863 1.00 96.81 110 MET A N 1
ATOM 833 C CA . MET A 1 110 ? 9.198 6.651 2.731 1.00 96.81 110 MET A CA 1
ATOM 834 C C . MET A 1 110 ? 10.099 7.891 2.709 1.00 96.81 110 MET A C 1
ATOM 836 O O . MET A 1 110 ? 10.606 8.261 1.655 1.00 96.81 110 MET A O 1
ATOM 840 N N . ASN A 1 111 ? 10.373 8.512 3.865 1.00 97.50 111 ASN A N 1
ATOM 841 C CA . ASN A 1 111 ? 11.259 9.680 3.949 1.00 97.50 111 ASN A CA 1
ATOM 842 C C . ASN A 1 111 ? 12.694 9.371 3.510 1.00 97.50 111 ASN A C 1
ATOM 844 O O . ASN A 1 111 ? 13.362 10.239 2.939 1.00 97.50 111 ASN A O 1
ATOM 848 N N . ARG A 1 112 ? 13.179 8.149 3.761 1.00 97.62 112 ARG A N 1
ATOM 849 C CA . ARG A 1 112 ? 14.487 7.701 3.272 1.00 97.62 112 ARG A CA 1
ATOM 850 C C . ARG A 1 112 ? 14.520 7.691 1.744 1.00 97.62 112 ARG A C 1
ATOM 852 O O . ARG A 1 112 ? 15.433 8.269 1.156 1.00 97.62 112 ARG A O 1
ATOM 859 N N . ASP A 1 113 ? 13.517 7.084 1.117 1.00 96.25 113 ASP A N 1
ATOM 860 C CA . ASP A 1 113 ? 13.426 6.989 -0.343 1.00 96.25 113 ASP A CA 1
ATOM 861 C C . ASP A 1 113 ? 13.185 8.377 -0.969 1.00 96.25 113 ASP A C 1
ATOM 863 O O . ASP A 1 113 ? 13.844 8.739 -1.942 1.00 96.25 113 ASP A O 1
ATOM 867 N N . TYR A 1 114 ? 12.347 9.207 -0.342 1.00 97.44 114 TYR A N 1
ATOM 868 C CA . TYR A 1 114 ? 12.089 10.597 -0.732 1.00 97.44 114 TYR A CA 1
ATOM 869 C C . TYR A 1 114 ? 13.344 11.474 -0.666 1.00 97.44 114 TYR A C 1
ATOM 871 O O . TYR A 1 114 ? 13.588 12.303 -1.541 1.00 97.44 114 TYR A O 1
ATOM 879 N N . SER A 1 115 ? 14.182 11.285 0.356 1.00 97.31 115 SER A N 1
ATOM 880 C CA . SER A 1 115 ? 15.448 12.014 0.474 1.00 97.31 115 SER A CA 1
ATOM 881 C C . SER A 1 115 ? 16.426 11.628 -0.635 1.00 97.31 115 SER A C 1
ATOM 883 O O . SER A 1 115 ? 17.052 12.511 -1.214 1.00 97.31 115 SER A O 1
ATOM 885 N N . GLN A 1 116 ? 16.512 10.340 -0.986 1.00 96.94 116 GLN A N 1
ATOM 886 C CA . GLN A 1 116 ? 17.308 9.880 -2.133 1.00 96.94 116 GLN A CA 1
ATOM 887 C C . GLN A 1 116 ? 16.769 10.440 -3.453 1.00 96.94 116 GLN A C 1
ATOM 889 O O . GLN A 1 116 ? 17.540 10.932 -4.270 1.00 96.94 116 GLN A O 1
ATOM 894 N N . MET A 1 117 ? 15.447 10.444 -3.628 1.00 96.38 117 MET A N 1
ATOM 895 C CA . MET A 1 117 ? 14.793 11.012 -4.804 1.00 96.38 117 MET A CA 1
ATOM 896 C C . MET A 1 117 ? 15.110 12.505 -4.971 1.00 96.38 117 MET A C 1
ATOM 898 O O . MET A 1 117 ? 15.491 12.927 -6.060 1.00 96.38 117 MET A O 1
ATOM 902 N N . LYS A 1 118 ? 15.059 13.300 -3.891 1.00 96.44 118 LYS A N 1
ATOM 903 C CA . LYS A 1 118 ? 15.469 14.717 -3.914 1.00 96.44 118 LYS A CA 1
ATOM 904 C C . LYS A 1 118 ? 16.929 14.906 -4.331 1.00 96.44 118 LYS A C 1
ATOM 906 O O . LYS A 1 118 ? 17.222 15.841 -5.071 1.00 96.44 118 LYS A O 1
ATOM 911 N N . LEU A 1 119 ? 17.833 14.029 -3.884 1.00 96.38 119 LEU A N 1
ATOM 912 C CA . LEU A 1 119 ? 19.236 14.066 -4.307 1.00 96.38 119 LEU A CA 1
ATOM 913 C C . LEU A 1 119 ? 19.370 13.793 -5.811 1.00 96.38 119 LEU A C 1
ATOM 915 O O . LEU A 1 119 ? 20.073 14.536 -6.492 1.00 96.38 119 LEU A O 1
ATOM 919 N N . TYR A 1 120 ? 18.646 12.805 -6.346 1.00 96.12 120 TYR A N 1
ATOM 920 C CA . TYR A 1 120 ? 18.649 12.521 -7.784 1.00 96.12 120 TYR A CA 1
ATOM 921 C C . TYR A 1 120 ? 18.057 13.663 -8.611 1.00 96.12 120 TYR A C 1
ATOM 923 O O . TYR A 1 120 ? 18.612 13.995 -9.654 1.00 96.12 120 TYR A O 1
ATOM 931 N N . VAL A 1 121 ? 16.992 14.319 -8.138 1.00 95.31 121 VAL A N 1
ATOM 932 C CA . VAL A 1 121 ? 16.427 15.507 -8.802 1.00 95.31 121 VAL A CA 1
ATOM 933 C C . VAL A 1 121 ? 17.418 16.675 -8.793 1.00 95.31 121 VAL A C 1
ATOM 935 O O . VAL A 1 121 ? 17.597 17.339 -9.814 1.00 95.31 121 VAL A O 1
ATOM 938 N N . ALA A 1 122 ? 18.109 16.918 -7.675 1.00 94.62 122 ALA A N 1
ATOM 939 C CA . ALA A 1 122 ? 19.137 17.956 -7.600 1.00 94.62 122 ALA A CA 1
ATOM 940 C C . ALA A 1 122 ? 20.310 17.673 -8.560 1.00 94.62 122 ALA A C 1
ATOM 942 O O . ALA A 1 122 ? 20.784 18.571 -9.261 1.00 94.62 122 ALA A O 1
ATOM 943 N N . GLU A 1 123 ? 20.747 16.417 -8.645 1.00 94.81 123 GLU A N 1
ATOM 944 C CA . GLU A 1 123 ? 21.779 15.985 -9.591 1.00 94.81 123 GLU A CA 1
ATOM 945 C C . GLU A 1 123 ? 21.304 16.089 -11.050 1.00 94.81 123 GLU A C 1
ATOM 947 O O . GLU A 1 123 ? 22.046 16.542 -11.921 1.00 94.81 123 GLU A O 1
ATOM 952 N N . TYR A 1 124 ? 20.045 15.741 -11.322 1.00 94.56 124 TYR A N 1
ATOM 953 C CA . TYR A 1 124 ? 19.441 15.830 -12.651 1.00 94.56 124 TYR A CA 1
ATOM 954 C C . TYR A 1 124 ? 19.411 17.274 -13.161 1.00 94.56 124 TYR A C 1
ATOM 956 O O . TYR A 1 124 ? 19.751 17.541 -14.316 1.00 94.56 124 TYR A O 1
ATOM 964 N N . ASN A 1 125 ? 19.050 18.213 -12.283 1.00 92.75 125 ASN A N 1
ATOM 965 C CA . ASN A 1 125 ? 18.975 19.635 -12.611 1.00 92.75 125 ASN A CA 1
ATOM 966 C C . ASN A 1 125 ? 20.356 20.263 -12.850 1.00 92.75 125 ASN A C 1
ATOM 968 O O . ASN A 1 125 ? 20.457 21.249 -13.575 1.00 92.75 125 ASN A O 1
ATOM 972 N N . THR A 1 126 ? 21.417 19.706 -12.260 1.00 93.88 126 THR A N 1
ATOM 973 C CA . THR A 1 126 ? 22.785 20.243 -12.372 1.00 93.88 126 THR A CA 1
ATOM 974 C C . THR A 1 126 ? 23.617 19.559 -13.454 1.00 93.88 126 THR A C 1
ATOM 976 O O . THR A 1 126 ? 24.573 20.148 -13.959 1.00 93.88 126 THR A O 1
ATOM 979 N N . THR A 1 127 ? 23.276 18.330 -13.849 1.00 93.56 127 THR A N 1
ATOM 980 C CA . THR A 1 127 ? 24.041 17.597 -14.859 1.00 93.56 127 THR A CA 1
ATOM 981 C C . THR A 1 127 ? 23.709 18.048 -16.284 1.00 93.56 127 THR A C 1
ATOM 983 O O . THR A 1 127 ? 22.551 18.246 -16.647 1.00 93.56 127 THR A O 1
ATOM 986 N N . THR A 1 128 ? 24.725 18.165 -17.141 1.00 95.19 128 THR A N 1
ATOM 987 C CA . THR A 1 128 ? 24.566 18.457 -18.580 1.00 95.19 128 THR A CA 1
ATOM 988 C C . THR A 1 128 ? 24.710 17.210 -19.460 1.00 95.19 128 THR A C 1
ATOM 990 O O . THR A 1 128 ? 24.433 17.256 -20.65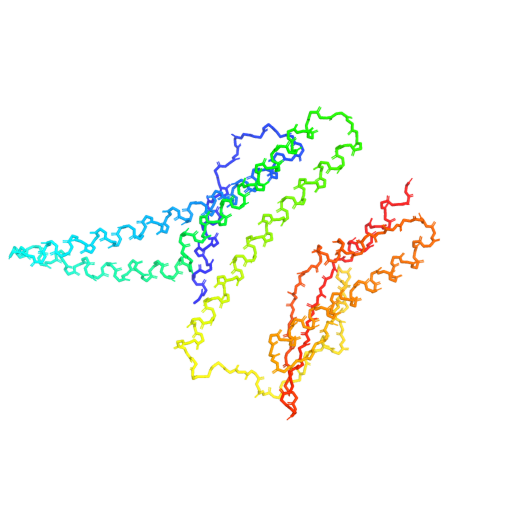6 1.00 95.19 128 THR A O 1
ATOM 993 N N . ILE A 1 129 ? 25.105 16.070 -18.880 1.00 94.88 129 ILE A N 1
ATOM 994 C CA . ILE A 1 129 ? 25.374 14.824 -19.608 1.00 94.88 129 ILE A CA 1
ATOM 995 C C . ILE A 1 129 ? 24.057 14.074 -19.859 1.00 94.88 129 ILE A C 1
ATOM 997 O O . ILE A 1 129 ? 23.484 13.498 -18.935 1.00 94.88 129 ILE A O 1
ATOM 1001 N N . VAL A 1 130 ? 23.610 14.007 -21.119 1.00 89.69 130 VAL A N 1
ATOM 1002 C CA . VAL A 1 130 ? 22.329 13.380 -21.525 1.00 89.69 130 VAL A CA 1
ATOM 1003 C C . VAL A 1 130 ? 22.193 11.933 -21.036 1.00 89.69 130 VAL A C 1
ATOM 1005 O O . VAL A 1 130 ? 21.184 11.580 -20.433 1.00 89.69 130 VAL A O 1
ATOM 1008 N N . LYS A 1 131 ? 23.231 11.102 -21.210 1.00 82.69 131 LYS A N 1
ATOM 1009 C CA . LYS A 1 131 ? 23.212 9.704 -20.735 1.00 82.69 131 LYS A CA 1
ATOM 1010 C C . LYS A 1 131 ? 23.001 9.601 -19.219 1.00 82.69 131 LYS A C 1
ATOM 1012 O O . LYS A 1 131 ? 22.314 8.700 -18.758 1.00 82.69 131 LYS A O 1
ATOM 1017 N N . ARG A 1 132 ? 23.569 10.533 -18.445 1.00 89.56 132 ARG A N 1
ATOM 1018 C CA . ARG A 1 132 ? 23.413 10.573 -16.985 1.00 89.56 132 ARG A CA 1
ATOM 1019 C C . ARG A 1 132 ? 22.012 11.035 -16.587 1.00 89.56 132 ARG A C 1
ATOM 1021 O O . ARG A 1 132 ? 21.461 10.488 -15.641 1.00 89.56 132 ARG A O 1
ATOM 1028 N N . LYS A 1 133 ? 21.414 11.972 -17.335 1.00 89.62 133 LYS A N 1
ATOM 1029 C CA . LYS A 1 133 ? 20.020 12.399 -17.126 1.00 89.62 133 LYS A CA 1
ATOM 1030 C C . LYS A 1 133 ? 19.034 11.241 -17.239 1.00 89.62 133 LYS A C 1
ATOM 1032 O O . LYS A 1 133 ? 18.233 11.077 -16.331 1.00 89.62 133 LYS A O 1
ATOM 1037 N N . ALA A 1 134 ? 19.151 10.412 -18.278 1.00 82.19 134 ALA A N 1
ATOM 1038 C CA . ALA A 1 134 ? 18.273 9.251 -18.459 1.00 82.19 134 ALA A CA 1
ATOM 1039 C C . ALA A 1 134 ? 18.366 8.253 -17.286 1.00 82.19 134 ALA A C 1
ATOM 1041 O O . ALA A 1 134 ? 17.355 7.748 -16.805 1.00 82.19 134 ALA A O 1
ATOM 1042 N N . VAL A 1 135 ? 19.579 8.007 -16.773 1.00 87.38 135 VAL A N 1
ATOM 1043 C CA . VAL A 1 135 ? 19.777 7.146 -15.592 1.00 87.38 135 VAL A CA 1
ATOM 1044 C C . VAL A 1 135 ? 19.154 7.766 -14.339 1.00 87.38 135 VAL A C 1
ATOM 1046 O O . VAL A 1 135 ? 18.506 7.064 -13.566 1.00 87.38 135 VAL A O 1
ATOM 1049 N N . LEU A 1 136 ? 19.330 9.072 -14.128 1.00 90.12 136 LEU A N 1
ATOM 1050 C CA . LEU A 1 136 ? 18.753 9.775 -12.979 1.00 90.12 136 LEU A CA 1
ATOM 1051 C C . LEU A 1 136 ? 17.225 9.799 -13.030 1.00 90.12 136 LEU A C 1
ATOM 1053 O O . LEU A 1 136 ? 16.591 9.579 -12.005 1.00 90.12 136 LEU A O 1
ATOM 1057 N N . GLU A 1 137 ? 16.640 10.004 -14.207 1.00 90.06 137 GLU A N 1
ATOM 1058 C CA . GLU A 1 137 ? 15.195 9.936 -14.428 1.00 90.06 137 GLU A CA 1
ATOM 1059 C C . GLU A 1 137 ? 14.633 8.558 -14.055 1.00 90.06 137 GLU A C 1
ATOM 1061 O O . GLU A 1 137 ? 13.698 8.470 -13.257 1.00 90.06 137 GLU A O 1
ATOM 1066 N N . TYR A 1 138 ? 15.268 7.477 -14.519 1.00 88.38 138 TYR A N 1
ATOM 1067 C CA . TYR A 1 138 ? 14.908 6.117 -14.111 1.00 88.38 138 TYR A CA 1
ATOM 1068 C C . TYR A 1 138 ? 14.983 5.924 -12.587 1.00 88.38 138 TYR A C 1
ATOM 1070 O O . TYR A 1 138 ? 14.060 5.378 -11.985 1.00 88.38 138 TYR A O 1
ATOM 1078 N N . LEU A 1 139 ? 16.049 6.403 -11.935 1.00 91.06 139 LEU A N 1
ATOM 1079 C CA . LEU A 1 139 ? 16.198 6.297 -10.479 1.00 91.06 139 LEU A CA 1
ATOM 1080 C C . LEU A 1 139 ? 15.146 7.114 -9.712 1.00 91.06 139 LEU A C 1
ATOM 1082 O O . LEU A 1 139 ? 14.693 6.677 -8.653 1.00 91.06 139 LEU A O 1
ATOM 1086 N N . ILE A 1 140 ? 14.742 8.279 -10.228 1.00 93.62 140 ILE A N 1
ATOM 1087 C CA . ILE A 1 140 ? 13.667 9.101 -9.654 1.00 93.62 140 ILE A CA 1
ATOM 1088 C C . ILE A 1 140 ? 12.348 8.324 -9.694 1.00 93.62 140 ILE A C 1
ATOM 1090 O O . ILE A 1 140 ? 11.708 8.162 -8.651 1.00 93.62 140 ILE A O 1
ATOM 1094 N N . PHE A 1 141 ? 11.977 7.782 -10.857 1.00 90.88 141 PHE A N 1
ATOM 1095 C CA . PHE A 1 141 ? 10.755 6.988 -10.998 1.00 90.88 141 PHE A CA 1
ATOM 1096 C C . PHE A 1 141 ? 10.790 5.710 -10.158 1.00 90.88 141 PHE A C 1
ATOM 1098 O O . PHE A 1 141 ? 9.844 5.439 -9.425 1.00 90.88 141 PHE A O 1
ATOM 1105 N N . GLN A 1 142 ? 11.919 5.001 -10.128 1.00 92.06 142 GLN A N 1
ATOM 1106 C CA . GLN A 1 142 ? 12.087 3.824 -9.276 1.00 92.06 142 GLN A CA 1
ATOM 1107 C C . GLN A 1 142 ? 11.849 4.140 -7.787 1.00 92.06 142 GLN A C 1
ATOM 1109 O O . GLN A 1 142 ? 11.254 3.340 -7.060 1.00 92.06 142 GLN A O 1
ATOM 1114 N N . LYS A 1 143 ? 12.320 5.296 -7.295 1.00 94.94 143 LYS A N 1
ATOM 1115 C CA . LYS A 1 143 ? 12.111 5.697 -5.894 1.00 94.94 143 LYS A CA 1
ATOM 1116 C C . LYS A 1 143 ? 10.669 6.087 -5.612 1.00 94.94 143 LYS A C 1
ATOM 1118 O O . LYS A 1 143 ? 10.156 5.689 -4.568 1.00 94.94 143 LYS A O 1
ATOM 1123 N N . ARG A 1 144 ? 10.018 6.800 -6.533 1.00 94.38 144 ARG A N 1
ATOM 1124 C CA . ARG A 1 144 ? 8.577 7.070 -6.467 1.00 94.38 144 ARG A CA 1
ATOM 1125 C C . ARG A 1 144 ? 7.788 5.764 -6.357 1.00 94.38 144 ARG A C 1
ATOM 1127 O O . ARG A 1 144 ? 6.994 5.607 -5.436 1.00 94.38 144 ARG A O 1
ATOM 1134 N N . ASP A 1 145 ? 8.060 4.806 -7.234 1.00 88.75 145 ASP A N 1
ATOM 1135 C CA . ASP A 1 145 ? 7.308 3.550 -7.282 1.00 88.75 145 ASP A CA 1
ATOM 1136 C C . ASP A 1 145 ? 7.554 2.692 -6.032 1.00 88.75 145 ASP A C 1
ATOM 1138 O O . ASP A 1 145 ? 6.628 2.073 -5.513 1.00 88.75 145 ASP A O 1
ATOM 1142 N N . SER A 1 146 ? 8.771 2.716 -5.473 1.00 92.38 146 SER A N 1
ATOM 1143 C CA . SER A 1 146 ? 9.079 2.100 -4.170 1.00 92.38 146 SER A CA 1
ATOM 1144 C C . SER A 1 146 ? 8.243 2.696 -3.031 1.00 92.38 146 SER A C 1
ATOM 1146 O O . SER A 1 146 ? 7.794 1.962 -2.150 1.00 92.38 146 SER A O 1
ATOM 1148 N N . ILE A 1 147 ? 8.018 4.014 -3.036 1.00 94.50 147 ILE A N 1
ATOM 1149 C CA . ILE A 1 147 ? 7.201 4.698 -2.025 1.00 94.50 147 ILE A CA 1
ATOM 1150 C C . ILE A 1 147 ? 5.740 4.247 -2.125 1.00 94.50 147 ILE A C 1
ATOM 1152 O O . ILE A 1 147 ? 5.191 3.798 -1.118 1.00 94.50 147 ILE A O 1
ATOM 1156 N N . TYR A 1 148 ? 5.154 4.282 -3.325 1.00 90.69 148 TYR A N 1
ATOM 1157 C CA . TYR A 1 148 ? 3.771 3.843 -3.544 1.00 90.69 148 TYR A CA 1
ATOM 1158 C C . TYR A 1 148 ? 3.582 2.346 -3.282 1.00 90.69 148 TYR A C 1
ATOM 1160 O O . TYR A 1 148 ? 2.637 1.951 -2.612 1.00 90.69 148 TYR A O 1
ATOM 1168 N N . THR A 1 149 ? 4.540 1.505 -3.680 1.00 88.69 149 THR A N 1
ATOM 1169 C CA . THR A 1 149 ? 4.488 0.062 -3.393 1.00 88.69 149 THR A CA 1
ATOM 1170 C C . THR A 1 149 ? 4.438 -0.211 -1.887 1.00 88.69 149 THR A C 1
ATOM 1172 O O . THR A 1 149 ? 3.689 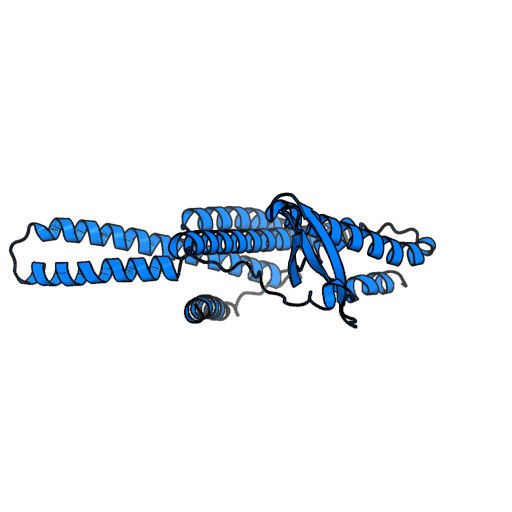-1.076 -1.436 1.00 88.69 149 THR A O 1
ATOM 1175 N N . ARG A 1 150 ? 5.216 0.520 -1.075 1.00 92.19 150 ARG A N 1
ATOM 1176 C CA . ARG A 1 150 ? 5.184 0.353 0.389 1.00 92.19 150 ARG A CA 1
ATOM 1177 C C . ARG A 1 150 ? 3.879 0.837 1.002 1.00 92.19 150 ARG A C 1
ATOM 1179 O O . ARG A 1 150 ? 3.403 0.212 1.948 1.00 92.19 150 ARG A O 1
ATOM 1186 N N . GLU A 1 151 ? 3.324 1.927 0.487 1.00 92.81 151 GLU A N 1
ATOM 1187 C CA . GLU A 1 151 ? 2.005 2.418 0.881 1.00 92.81 151 GLU A CA 1
ATOM 1188 C C . GLU A 1 151 ? 0.920 1.374 0.583 1.00 92.81 151 GLU A C 1
ATOM 1190 O O . GLU A 1 151 ? 0.195 0.974 1.494 1.00 92.81 151 GLU A O 1
ATOM 1195 N N . ASP A 1 152 ? 0.886 0.831 -0.634 1.00 87.06 152 ASP A N 1
ATOM 1196 C CA . ASP A 1 152 ? -0.062 -0.211 -1.037 1.00 87.06 152 ASP A CA 1
ATOM 1197 C C . ASP A 1 152 ? 0.091 -1.482 -0.198 1.00 87.06 152 ASP A C 1
ATOM 1199 O O . ASP A 1 152 ? -0.888 -2.059 0.285 1.00 87.06 152 ASP A O 1
ATOM 1203 N N . GLU A 1 153 ? 1.328 -1.931 0.032 1.00 86.19 153 GLU A N 1
ATOM 1204 C CA . GLU A 1 153 ? 1.595 -3.075 0.900 1.00 86.19 153 GLU A CA 1
ATOM 1205 C C . GLU A 1 153 ? 1.121 -2.840 2.333 1.00 86.19 153 GLU A C 1
ATOM 1207 O O . GLU A 1 153 ? 0.639 -3.775 2.981 1.00 86.19 153 GLU A O 1
ATOM 1212 N N . PHE A 1 154 ? 1.272 -1.617 2.837 1.00 90.62 154 PHE A N 1
ATOM 1213 C CA . PHE A 1 154 ? 0.823 -1.230 4.164 1.00 90.62 154 PHE A CA 1
ATOM 1214 C C . PHE A 1 154 ? -0.704 -1.226 4.247 1.00 90.62 154 PHE A C 1
ATOM 1216 O O . PHE A 1 154 ? -1.256 -1.919 5.100 1.00 90.62 154 PHE A O 1
ATOM 1223 N N . ILE A 1 155 ? -1.389 -0.564 3.312 1.00 86.31 155 ILE A N 1
ATOM 1224 C CA . ILE A 1 155 ? -2.857 -0.546 3.217 1.00 86.31 155 ILE A CA 1
ATOM 1225 C C . ILE A 1 155 ? -3.409 -1.970 3.094 1.00 86.31 155 ILE A C 1
ATOM 1227 O O . ILE A 1 155 ? -4.373 -2.333 3.775 1.00 86.31 155 ILE A O 1
ATOM 1231 N N . ARG A 1 156 ? -2.771 -2.821 2.283 1.00 77.38 156 ARG A N 1
ATOM 1232 C CA . ARG A 1 156 ? -3.154 -4.229 2.136 1.00 77.38 156 ARG A CA 1
ATOM 1233 C C . ARG A 1 156 ? -2.999 -5.005 3.443 1.00 77.38 156 ARG A C 1
ATOM 1235 O O . ARG A 1 156 ? -3.888 -5.778 3.786 1.00 77.38 156 ARG A O 1
ATOM 1242 N N . LYS A 1 157 ? -1.900 -4.808 4.183 1.00 83.56 157 LYS A N 1
ATOM 1243 C CA . LYS A 1 157 ? -1.684 -5.451 5.496 1.00 83.56 157 LYS A CA 1
ATOM 1244 C C . LYS A 1 157 ? -2.730 -5.017 6.517 1.00 83.56 157 LYS A C 1
ATOM 1246 O O . LYS A 1 157 ? -3.218 -5.856 7.266 1.00 83.56 157 LYS A O 1
ATOM 1251 N N . ILE A 1 158 ? -3.090 -3.737 6.518 1.00 83.88 158 ILE A N 1
ATOM 1252 C CA . ILE A 1 158 ? -4.143 -3.196 7.381 1.00 83.88 158 ILE A CA 1
ATOM 1253 C C . ILE A 1 158 ? -5.481 -3.843 7.034 1.00 83.88 158 ILE A C 1
ATOM 1255 O O . ILE A 1 158 ? -6.119 -4.432 7.899 1.00 83.88 158 ILE A O 1
ATOM 1259 N N . SER A 1 159 ? -5.850 -3.826 5.754 1.00 79.06 159 SER A N 1
ATOM 1260 C CA . SER A 1 159 ? -7.107 -4.399 5.262 1.00 79.06 159 SER A CA 1
ATOM 1261 C C . SER A 1 159 ? -7.218 -5.895 5.575 1.00 79.06 159 SER A C 1
ATOM 1263 O O . SER A 1 159 ? -8.258 -6.359 6.034 1.00 79.06 159 SER A O 1
ATOM 1265 N N . ALA A 1 160 ? -6.128 -6.649 5.395 1.00 73.94 160 ALA A N 1
ATOM 1266 C CA . ALA A 1 160 ? -6.071 -8.068 5.741 1.00 73.94 160 ALA A CA 1
ATOM 1267 C C . ALA A 1 160 ? -6.182 -8.308 7.257 1.00 73.94 160 ALA A C 1
ATOM 1269 O O . ALA A 1 160 ? -6.865 -9.237 7.680 1.00 73.94 160 ALA A O 1
ATOM 1270 N N . GLY A 1 161 ? -5.548 -7.466 8.080 1.00 74.38 161 GLY A N 1
ATOM 1271 C CA . GLY A 1 161 ? -5.653 -7.535 9.538 1.00 74.38 161 GLY A CA 1
ATOM 1272 C C . GLY A 1 161 ? -7.065 -7.236 10.049 1.00 74.38 161 GLY A C 1
ATOM 1273 O O . GLY A 1 161 ? -7.551 -7.931 10.939 1.00 74.38 161 GLY A O 1
ATOM 1274 N N . ILE A 1 162 ? -7.752 -6.254 9.455 1.00 71.19 162 ILE A N 1
ATOM 1275 C CA . ILE A 1 162 ? -9.161 -5.955 9.755 1.00 71.19 162 ILE A CA 1
ATOM 1276 C C . ILE A 1 162 ? -10.036 -7.151 9.378 1.00 71.19 162 ILE A C 1
ATOM 1278 O O . ILE A 1 162 ? -10.788 -7.631 10.221 1.00 71.19 162 ILE A O 1
ATOM 1282 N N . ALA A 1 163 ? -9.886 -7.683 8.160 1.00 66.38 163 ALA A N 1
ATOM 1283 C CA . ALA A 1 163 ? -10.655 -8.839 7.698 1.00 66.38 163 ALA A CA 1
ATOM 1284 C C . ALA A 1 163 ? -10.448 -10.074 8.594 1.00 66.38 163 ALA A C 1
ATOM 1286 O O . ALA A 1 163 ? -11.405 -10.778 8.906 1.00 66.38 163 ALA A O 1
ATOM 1287 N N . ALA A 1 164 ? -9.220 -10.312 9.068 1.00 65.62 164 ALA A N 1
ATOM 1288 C CA . ALA A 1 164 ? -8.929 -11.391 10.012 1.00 65.62 164 ALA A CA 1
ATOM 1289 C C . ALA A 1 164 ? -9.612 -11.177 11.378 1.00 65.62 164 ALA A C 1
ATOM 1291 O O . ALA A 1 164 ? -10.171 -12.115 11.951 1.00 65.62 164 ALA A O 1
ATOM 1292 N N . ASN A 1 165 ? -9.624 -9.944 11.895 1.00 60.38 165 ASN A N 1
ATOM 1293 C CA . ASN A 1 165 ? -10.289 -9.617 13.160 1.00 60.38 165 ASN A CA 1
ATOM 1294 C C . ASN A 1 165 ? -11.824 -9.687 13.052 1.00 60.38 165 ASN A C 1
ATOM 1296 O O . ASN A 1 165 ? -12.479 -10.170 13.979 1.00 60.38 165 ASN A O 1
ATOM 1300 N N . GLU A 1 166 ? -12.401 -9.270 11.920 1.00 58.12 166 GLU A N 1
ATOM 1301 C CA . GLU A 1 166 ? -13.836 -9.404 11.635 1.00 58.12 166 GLU A CA 1
ATOM 1302 C C . GLU A 1 166 ? -14.245 -10.875 11.489 1.00 58.12 166 GLU A C 1
ATOM 1304 O O . GLU A 1 166 ? -15.239 -11.295 12.085 1.00 58.12 166 GLU A O 1
ATOM 1309 N N . ALA A 1 167 ? -13.441 -11.694 10.802 1.00 54.38 167 ALA A N 1
ATOM 1310 C CA . ALA A 1 167 ? -13.667 -13.138 10.703 1.00 54.38 167 ALA A CA 1
ATOM 1311 C C . ALA A 1 167 ? -13.656 -13.822 12.083 1.00 54.38 167 ALA A C 1
ATOM 1313 O O . ALA A 1 167 ? -14.441 -14.734 12.334 1.00 54.38 167 ALA A O 1
ATOM 1314 N N . THR A 1 168 ? -12.832 -13.332 13.015 1.00 53.22 168 THR A N 1
ATOM 1315 C CA . THR A 1 168 ? -12.756 -13.870 14.385 1.00 53.22 168 THR A CA 1
ATOM 1316 C C . THR A 1 168 ? -13.932 -13.422 15.267 1.00 53.22 168 THR A C 1
ATOM 1318 O O . THR A 1 168 ? -14.285 -14.110 16.221 1.00 53.22 168 THR A O 1
ATOM 1321 N N . THR A 1 169 ? -14.575 -12.289 14.959 1.00 49.38 169 THR A N 1
ATOM 1322 C CA . THR A 1 169 ? -15.734 -11.772 15.716 1.00 49.38 169 THR A CA 1
ATOM 1323 C C . THR A 1 169 ? -17.090 -12.158 15.116 1.00 49.38 169 THR A C 1
ATOM 1325 O O . THR A 1 169 ? -18.106 -11.994 15.789 1.00 49.38 169 THR A O 1
ATOM 1328 N N . THR A 1 170 ? -17.123 -12.721 13.900 1.00 44.25 170 THR A N 1
ATOM 1329 C CA . THR A 1 170 ? -18.369 -13.121 13.210 1.00 44.25 170 THR A CA 1
ATOM 1330 C C . THR A 1 170 ? -18.421 -14.557 12.674 1.00 44.25 170 THR A C 1
ATOM 1332 O O . THR A 1 170 ? -19.488 -14.972 12.238 1.00 44.25 170 THR A O 1
ATOM 1335 N N . GLY A 1 171 ? -17.353 -15.360 12.712 1.00 41.12 171 GLY A N 1
ATOM 1336 C CA . GLY A 1 171 ? -17.401 -16.724 12.167 1.00 41.12 171 GLY A CA 1
ATOM 1337 C C . GLY A 1 171 ? -17.619 -17.811 13.222 1.00 41.12 171 GLY A C 1
ATOM 1338 O O . GLY A 1 171 ? -16.780 -17.990 14.093 1.00 41.12 171 GLY A O 1
ATOM 1339 N N . LEU A 1 172 ? -18.595 -18.717 13.212 1.00 41.06 172 LEU A N 1
ATOM 1340 C CA . LEU A 1 172 ? -19.956 -18.906 12.683 1.00 41.06 172 LEU A CA 1
ATOM 1341 C C . LEU A 1 172 ? -20.413 -18.281 11.353 1.00 41.06 172 LEU A C 1
ATOM 1343 O O . LEU A 1 172 ? -21.400 -17.573 11.322 1.00 41.06 172 LEU A O 1
ATOM 1347 N N . LEU A 1 173 ? -19.839 -18.736 10.236 1.00 42.12 173 LEU A N 1
ATOM 1348 C CA . LEU A 1 173 ? -20.325 -18.542 8.854 1.00 42.12 173 LEU A CA 1
ATOM 1349 C C . LEU A 1 173 ? -19.797 -17.279 8.150 1.00 42.12 173 LEU A C 1
ATOM 1351 O O . LEU A 1 173 ? -20.562 -16.454 7.657 1.00 42.12 173 LEU A O 1
ATOM 1355 N N . THR A 1 174 ? -18.482 -17.188 7.944 1.00 42.03 174 THR A N 1
ATOM 1356 C CA . THR A 1 174 ? -18.031 -16.629 6.662 1.00 42.03 174 THR A CA 1
ATOM 1357 C C . THR A 1 174 ? -18.313 -17.710 5.631 1.00 42.03 174 THR A C 1
ATOM 1359 O O . THR A 1 174 ? -17.615 -18.720 5.573 1.00 42.03 174 THR A O 1
ATOM 1362 N N . SER A 1 175 ? -19.422 -17.558 4.912 1.00 45.41 175 SER A N 1
ATOM 1363 C CA . SER A 1 175 ? -19.793 -18.424 3.804 1.00 45.41 175 SER A CA 1
ATOM 1364 C C . SER A 1 175 ? -18.643 -18.440 2.800 1.00 45.41 175 SER A C 1
ATOM 1366 O O . SER A 1 175 ? -18.463 -17.497 2.027 1.00 45.41 175 SER A O 1
ATOM 1368 N N . ALA A 1 176 ? -17.855 -19.513 2.817 1.00 44.88 176 ALA A N 1
ATOM 1369 C CA . ALA A 1 176 ? -17.234 -19.984 1.597 1.00 44.88 176 ALA A CA 1
ATOM 1370 C C . ALA A 1 176 ? -18.367 -20.084 0.569 1.00 44.88 176 ALA A C 1
ATOM 1372 O O . ALA A 1 176 ? -19.401 -20.686 0.866 1.00 44.88 176 ALA A O 1
ATOM 1373 N N . TYR A 1 177 ? -18.219 -19.421 -0.577 1.00 43.69 177 T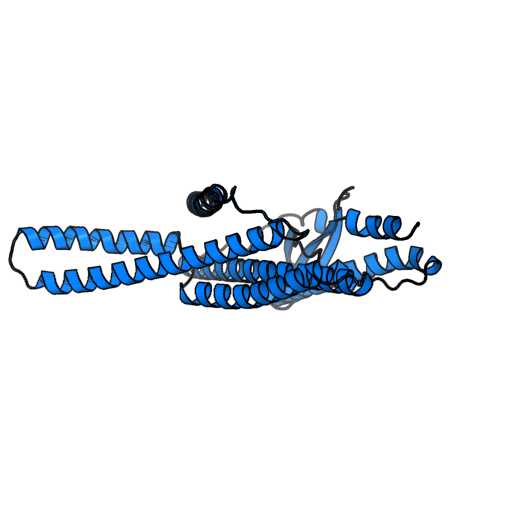YR A N 1
ATOM 1374 C CA . TYR A 1 177 ? -19.094 -19.642 -1.723 1.00 43.69 177 TYR A CA 1
ATOM 1375 C C . TYR A 1 177 ? -18.940 -21.116 -2.119 1.00 43.69 177 TYR A C 1
ATOM 1377 O O . TYR A 1 177 ? -18.022 -21.496 -2.833 1.00 43.69 177 TYR A O 1
ATOM 1385 N N . ALA A 1 178 ? -19.787 -21.954 -1.537 1.00 44.66 178 ALA A N 1
ATOM 1386 C CA . ALA A 1 178 ? -19.976 -23.353 -1.859 1.00 44.66 178 ALA A CA 1
ATOM 1387 C C . ALA A 1 178 ? -21.436 -23.475 -2.284 1.00 44.66 178 ALA A C 1
ATOM 1389 O O . ALA A 1 178 ? -22.289 -23.906 -1.514 1.00 44.66 178 ALA A O 1
ATOM 1390 N N . ALA A 1 179 ? -21.749 -22.959 -3.464 1.00 42.28 179 ALA A N 1
ATOM 1391 C CA . ALA A 1 179 ? -23.066 -23.103 -4.057 1.00 42.28 179 ALA A CA 1
ATOM 1392 C C . ALA A 1 179 ? -22.904 -22.887 -5.553 1.00 42.28 179 ALA A C 1
ATOM 1394 O O . ALA A 1 179 ? -22.661 -21.747 -5.915 1.00 42.28 179 ALA A O 1
ATOM 1395 N N . ASP A 1 180 ? -22.944 -23.978 -6.332 1.00 57.44 180 ASP A N 1
ATOM 1396 C CA . ASP A 1 180 ? -23.384 -24.168 -7.736 1.00 57.44 180 ASP A CA 1
ATOM 1397 C C . ASP A 1 180 ? -23.229 -23.050 -8.794 1.00 57.44 180 ASP A C 1
ATOM 1399 O O . ASP A 1 180 ? -23.720 -23.188 -9.917 1.00 57.44 180 ASP A O 1
ATOM 1403 N N . ASP A 1 181 ? -22.543 -21.957 -8.499 1.00 67.50 181 ASP A N 1
ATOM 1404 C CA . ASP A 1 181 ? -22.362 -20.838 -9.396 1.00 67.50 181 ASP A CA 1
ATOM 1405 C C . ASP A 1 181 ? -21.353 -21.265 -10.452 1.00 67.50 181 ASP A C 1
ATOM 1407 O O . ASP A 1 181 ? -20.207 -21.625 -10.168 1.00 67.50 181 ASP A O 1
ATOM 1411 N N . ALA A 1 182 ? -21.819 -21.261 -11.699 1.00 86.62 182 ALA A N 1
ATOM 1412 C CA . ALA A 1 182 ? -20.980 -21.531 -12.847 1.00 86.62 182 ALA A CA 1
ATOM 1413 C C . ALA A 1 182 ? -19.733 -20.637 -12.794 1.00 86.62 182 ALA A C 1
ATOM 1415 O O . ALA A 1 182 ? -19.830 -19.436 -12.523 1.00 86.62 182 ALA A O 1
ATOM 1416 N N . ALA A 1 183 ? -18.567 -21.226 -13.079 1.00 90.88 183 ALA A N 1
ATOM 1417 C CA . ALA A 1 183 ? -17.311 -20.491 -13.123 1.00 90.88 183 ALA A CA 1
ATOM 1418 C C . ALA A 1 183 ? -17.458 -19.229 -14.000 1.00 90.88 183 ALA A C 1
ATOM 1420 O O . ALA A 1 183 ? -18.073 -19.307 -15.073 1.00 90.88 183 ALA A O 1
ATOM 1421 N N . PRO A 1 184 ? -16.895 -18.076 -13.589 1.00 91.88 184 PRO A N 1
ATOM 1422 C CA . PRO A 1 184 ? -16.958 -16.860 -14.387 1.00 91.88 184 PRO A CA 1
ATOM 1423 C C . PRO A 1 184 ? -16.466 -17.101 -15.816 1.00 91.88 184 PRO A C 1
ATOM 1425 O O . PRO A 1 184 ? -15.475 -17.802 -16.024 1.00 91.88 184 PRO A O 1
ATOM 1428 N N . GLU A 1 185 ? -17.107 -16.478 -16.811 1.00 94.75 185 GLU A N 1
ATOM 1429 C CA . GLU A 1 185 ? -16.766 -16.699 -18.227 1.00 94.75 185 GLU A CA 1
ATOM 1430 C C . GLU A 1 185 ? -15.269 -16.461 -18.498 1.00 94.75 185 GLU A C 1
ATOM 1432 O O . GLU A 1 185 ? -14.651 -17.213 -19.260 1.00 94.75 185 GLU A O 1
ATOM 1437 N N . TRP A 1 186 ? -14.660 -15.497 -17.791 1.00 94.12 186 TRP A N 1
ATOM 1438 C CA . TRP A 1 186 ? -13.242 -15.152 -17.910 1.00 94.12 186 TRP A CA 1
ATOM 1439 C C . TRP A 1 186 ? -12.282 -16.296 -17.572 1.00 94.12 186 TRP A C 1
ATOM 1441 O O . TRP A 1 186 ? -11.163 -16.305 -18.087 1.00 94.12 186 TRP A O 1
ATOM 1451 N N . VAL A 1 187 ? -12.712 -17.277 -16.769 1.00 95.31 187 VAL A N 1
ATOM 1452 C CA . VAL A 1 187 ? -11.931 -18.485 -16.458 1.00 95.31 187 VAL A CA 1
ATOM 1453 C C . VAL A 1 187 ? -11.704 -19.314 -17.723 1.00 95.31 187 VAL A C 1
ATOM 1455 O O . VAL A 1 187 ? -10.610 -19.829 -17.945 1.00 95.31 187 VAL A O 1
ATOM 1458 N N . SER A 1 188 ? -12.724 -19.408 -18.579 1.00 94.94 188 SER A N 1
ATOM 1459 C CA . SER A 1 188 ? -12.669 -20.161 -19.839 1.00 94.94 188 SER A CA 1
ATOM 1460 C C . SER A 1 188 ? -12.209 -19.313 -21.028 1.00 94.94 188 SER A C 1
ATOM 1462 O O . SER A 1 188 ? -11.569 -19.818 -21.953 1.00 94.94 188 SER A O 1
ATOM 1464 N N . LYS A 1 189 ? -12.526 -18.016 -21.014 1.00 95.38 189 LYS A N 1
ATOM 1465 C CA . LYS A 1 189 ? -12.321 -17.108 -22.137 1.00 95.38 189 LYS A CA 1
ATOM 1466 C C . LYS A 1 189 ? -11.988 -15.713 -21.633 1.00 95.38 189 LYS A C 1
ATOM 1468 O O . LYS A 1 189 ? -12.861 -14.974 -21.193 1.00 95.38 189 LYS A O 1
ATOM 1473 N N . THR A 1 190 ? -10.724 -15.320 -21.771 1.00 93.25 190 THR A N 1
ATOM 1474 C CA . THR A 1 190 ? -10.275 -13.965 -21.428 1.00 93.25 190 THR A CA 1
ATOM 1475 C C . THR A 1 190 ? -11.104 -12.904 -22.160 1.00 93.25 190 THR A C 1
ATOM 1477 O O . THR A 1 190 ? -11.312 -13.057 -23.371 1.00 93.25 190 THR A O 1
ATOM 1480 N N . PRO A 1 191 ? -11.512 -11.815 -21.484 1.00 93.25 191 PRO A N 1
ATOM 1481 C CA . PRO A 1 191 ? -12.210 -10.709 -22.126 1.00 93.25 191 PRO A CA 1
ATOM 1482 C C . PRO A 1 191 ? -11.433 -10.165 -23.331 1.00 93.25 191 PRO A C 1
ATOM 1484 O O . PRO A 1 191 ? -10.205 -10.046 -23.303 1.00 93.25 191 PRO A O 1
ATOM 1487 N N . ALA A 1 192 ? -12.157 -9.847 -24.404 1.00 92.62 192 ALA A N 1
ATOM 1488 C CA . ALA A 1 192 ? -11.601 -9.152 -25.555 1.00 92.62 192 ALA A CA 1
ATOM 1489 C C . ALA A 1 192 ? -11.763 -7.645 -25.343 1.00 92.62 192 ALA A C 1
ATOM 1491 O O . ALA A 1 192 ? -12.876 -7.156 -25.177 1.00 92.62 192 ALA A O 1
ATOM 1492 N N . ASP A 1 193 ? -10.645 -6.932 -25.346 1.00 91.12 193 ASP A N 1
ATOM 1493 C CA . ASP A 1 193 ? -10.567 -5.508 -25.027 1.00 91.12 193 ASP A CA 1
ATOM 1494 C C . ASP A 1 193 ? -9.459 -4.876 -25.877 1.00 91.12 193 ASP A C 1
ATOM 1496 O O . ASP A 1 193 ? -8.432 -5.514 -26.163 1.00 91.12 193 ASP A O 1
ATOM 1500 N N . ASP A 1 194 ? -9.707 -3.652 -26.332 1.00 89.81 194 ASP A N 1
ATOM 1501 C CA . ASP A 1 194 ? -8.834 -2.849 -27.186 1.00 89.81 194 ASP A CA 1
ATOM 1502 C C . ASP A 1 194 ? -7.756 -2.096 -26.391 1.00 89.81 194 ASP A C 1
ATOM 1504 O O . ASP A 1 194 ? -6.703 -1.759 -26.937 1.00 89.81 194 ASP A O 1
ATOM 1508 N N . GLN A 1 195 ? -7.973 -1.881 -25.095 1.00 83.94 195 GLN A N 1
ATOM 1509 C CA . GLN A 1 195 ? -7.071 -1.170 -24.193 1.00 83.94 195 GLN A CA 1
ATOM 1510 C C . GLN A 1 195 ? -6.201 -2.113 -23.369 1.00 83.94 195 GLN A C 1
ATOM 1512 O O . GLN A 1 195 ? -5.047 -1.779 -23.077 1.00 83.94 195 GLN A O 1
ATOM 1517 N N . PHE A 1 196 ? -6.720 -3.291 -23.023 1.00 88.19 196 PHE A N 1
ATOM 1518 C CA . PHE A 1 196 ? -6.046 -4.236 -22.138 1.00 88.19 196 PHE A CA 1
ATOM 1519 C C . PHE A 1 196 ? -5.856 -5.611 -22.776 1.00 88.19 196 PHE A C 1
ATOM 1521 O O . PHE A 1 196 ? -6.654 -6.084 -23.586 1.00 88.19 196 PHE A O 1
ATOM 1528 N N . ALA A 1 197 ? -4.755 -6.262 -22.415 1.00 90.69 197 ALA A N 1
ATOM 1529 C CA . ALA A 1 197 ? -4.550 -7.680 -22.657 1.00 90.69 197 ALA A CA 1
ATOM 1530 C C . ALA A 1 197 ? -4.649 -8.414 -21.320 1.00 90.69 197 ALA A C 1
ATOM 1532 O O . ALA A 1 197 ? -3.966 -8.047 -20.363 1.00 90.69 197 ALA A O 1
ATOM 1533 N N . TYR A 1 198 ? -5.508 -9.430 -21.267 1.00 92.88 198 TYR A N 1
ATOM 1534 C CA . TYR A 1 198 ? -5.771 -10.199 -20.056 1.00 92.88 198 TYR A CA 1
ATOM 1535 C C . TYR A 1 198 ? -5.005 -11.522 -20.059 1.00 92.88 198 TYR A C 1
ATOM 1537 O O . TYR A 1 198 ? -4.827 -12.165 -21.099 1.00 92.88 198 TYR A O 1
ATOM 1545 N N . PHE A 1 199 ? -4.588 -11.943 -18.871 1.00 93.56 199 PHE A N 1
ATOM 1546 C CA . PHE A 1 199 ? -3.928 -13.218 -18.618 1.00 93.56 199 PHE A CA 1
ATOM 1547 C C . PHE A 1 199 ? -4.596 -13.893 -17.431 1.00 93.56 199 PHE A C 1
ATOM 1549 O O . PHE A 1 199 ? -4.902 -13.239 -16.437 1.00 93.56 199 PHE A O 1
ATOM 1556 N N . VAL A 1 200 ? -4.798 -15.203 -17.528 1.00 95.69 200 VAL A N 1
ATOM 1557 C CA . VAL A 1 200 ? -5.377 -16.000 -16.446 1.00 95.69 200 VAL A CA 1
ATOM 1558 C C . VAL A 1 200 ? -4.310 -16.950 -15.938 1.00 95.69 200 VAL A C 1
ATOM 1560 O O . VAL A 1 200 ? -3.821 -17.810 -16.670 1.00 95.69 200 VAL A O 1
ATOM 1563 N N . GLY A 1 201 ? -3.926 -16.757 -14.684 1.00 95.88 201 GLY A N 1
ATOM 1564 C CA . GLY A 1 201 ? -3.062 -17.666 -13.957 1.00 95.88 201 GLY A CA 1
ATOM 1565 C C . GLY A 1 201 ? -3.875 -18.724 -13.230 1.00 95.88 201 GLY A C 1
ATOM 1566 O O . GLY A 1 201 ? -4.897 -18.401 -12.631 1.00 95.88 201 GLY A O 1
ATOM 1567 N N . ILE A 1 202 ? -3.417 -19.972 -13.268 1.00 97.81 202 ILE A N 1
ATOM 1568 C CA . ILE A 1 202 ? -4.067 -21.105 -12.603 1.00 97.81 202 ILE A CA 1
ATOM 1569 C C . ILE A 1 202 ? -3.078 -21.709 -11.614 1.00 97.81 202 ILE A C 1
ATOM 1571 O O . ILE A 1 202 ? -1.927 -21.977 -11.962 1.00 97.81 202 ILE A O 1
ATOM 1575 N N . GLY A 1 203 ? -3.517 -21.909 -10.376 1.00 97.31 203 GLY A N 1
ATOM 1576 C CA . GLY A 1 203 ? -2.704 -22.481 -9.311 1.00 97.31 203 GLY A CA 1
ATOM 1577 C C . GLY A 1 203 ? -3.494 -23.469 -8.482 1.00 97.31 203 GLY A C 1
ATOM 1578 O O . GLY A 1 203 ? -4.655 -23.229 -8.173 1.00 97.31 203 GLY A O 1
ATOM 1579 N N . ARG A 1 204 ? -2.850 -24.574 -8.110 1.00 98.06 204 ARG A N 1
ATOM 1580 C CA . ARG A 1 204 ? -3.418 -25.581 -7.212 1.00 98.06 204 ARG A CA 1
ATOM 1581 C C . ARG A 1 204 ? -2.601 -25.661 -5.933 1.00 98.06 204 ARG A C 1
ATOM 1583 O O . ARG A 1 204 ? -1.388 -25.467 -5.983 1.00 98.06 204 ARG A O 1
ATOM 1590 N N . GLY A 1 205 ? -3.251 -25.942 -4.811 1.00 95.19 205 GLY A N 1
ATOM 1591 C CA . GLY A 1 205 ? -2.583 -26.086 -3.522 1.00 95.19 205 GLY A CA 1
ATOM 1592 C C . GLY A 1 205 ? -3.426 -26.838 -2.501 1.00 95.19 205 GLY A C 1
ATOM 1593 O O . GLY A 1 205 ? -4.642 -26.960 -2.648 1.00 95.19 205 GLY A O 1
ATOM 1594 N N . ASN A 1 206 ? -2.775 -27.301 -1.435 1.00 93.81 206 ASN A N 1
ATOM 1595 C CA . ASN A 1 206 ? -3.443 -27.941 -0.294 1.00 93.81 206 ASN A CA 1
ATOM 1596 C C . ASN A 1 206 ? -4.006 -26.904 0.695 1.00 93.81 206 ASN A C 1
ATOM 1598 O O . ASN A 1 206 ? -4.639 -27.246 1.691 1.00 93.81 206 ASN A O 1
ATOM 1602 N N . SER A 1 207 ? -3.762 -25.621 0.427 1.00 90.69 207 SER A N 1
ATOM 1603 C CA . SER A 1 207 ? -4.339 -24.478 1.127 1.00 90.69 207 SER A CA 1
ATOM 1604 C C . SER A 1 207 ? -4.710 -23.383 0.128 1.00 90.69 207 SER A C 1
ATOM 1606 O O . SER A 1 207 ? -4.114 -23.277 -0.948 1.00 90.69 207 SER A O 1
ATOM 1608 N N . ILE A 1 208 ? -5.663 -22.530 0.508 1.00 87.94 208 ILE A N 1
ATOM 1609 C CA . ILE A 1 208 ? -6.090 -21.380 -0.300 1.00 87.94 208 ILE A CA 1
ATOM 1610 C C . ILE A 1 208 ? -4.902 -20.454 -0.603 1.00 87.94 208 ILE A C 1
ATOM 1612 O O . ILE A 1 208 ? -4.738 -20.015 -1.740 1.00 87.94 208 ILE A O 1
ATOM 1616 N N . ASP A 1 209 ? -4.044 -20.185 0.385 1.00 84.00 209 ASP A N 1
ATOM 1617 C CA . ASP A 1 209 ? -2.885 -19.300 0.217 1.00 84.00 209 ASP A CA 1
ATOM 1618 C C . ASP A 1 209 ? -1.854 -19.866 -0.767 1.00 84.00 209 ASP A C 1
ATOM 1620 O O . ASP A 1 209 ? -1.277 -19.127 -1.571 1.00 84.00 209 ASP A O 1
ATOM 1624 N N . GLU A 1 210 ? -1.646 -21.184 -0.746 1.00 87.81 210 GLU A N 1
ATOM 1625 C CA . GLU A 1 210 ? -0.776 -21.869 -1.698 1.00 87.81 210 GLU A CA 1
ATOM 1626 C C . GLU A 1 210 ? -1.338 -21.800 -3.122 1.00 87.81 210 GLU A C 1
ATOM 1628 O O . GLU A 1 210 ? -0.615 -21.393 -4.034 1.00 87.81 210 GLU A O 1
ATOM 1633 N N . ALA A 1 211 ? -2.626 -22.110 -3.305 1.00 91.81 211 ALA A N 1
ATOM 1634 C CA . ALA A 1 211 ? -3.295 -22.041 -4.603 1.00 91.81 211 ALA A CA 1
ATOM 1635 C C . ALA A 1 211 ? -3.273 -20.615 -5.178 1.00 91.81 211 ALA A C 1
ATOM 1637 O O . ALA A 1 211 ? -2.935 -20.417 -6.347 1.00 91.81 211 ALA A O 1
ATOM 1638 N N . ARG A 1 212 ? -3.543 -19.603 -4.342 1.00 92.19 212 ARG A N 1
ATOM 1639 C CA . ARG A 1 212 ? -3.462 -18.179 -4.707 1.00 92.19 212 ARG A CA 1
ATOM 1640 C C . ARG A 1 212 ? -2.079 -17.790 -5.188 1.00 92.19 212 ARG A C 1
ATOM 1642 O O . ARG A 1 212 ? -1.942 -17.242 -6.282 1.00 92.19 212 ARG A O 1
ATOM 1649 N N . ARG A 1 213 ? -1.051 -18.082 -4.389 1.00 89.38 213 ARG A N 1
ATOM 1650 C CA . ARG A 1 213 ? 0.338 -17.762 -4.731 1.00 89.38 213 ARG A CA 1
ATOM 1651 C C . ARG A 1 213 ? 0.750 -18.454 -6.031 1.00 89.38 213 ARG A C 1
ATOM 1653 O O . ARG A 1 213 ? 1.278 -17.785 -6.916 1.00 89.38 213 ARG A O 1
ATOM 1660 N N . ALA A 1 214 ? 0.436 -19.742 -6.175 1.00 94.38 214 ALA A N 1
ATOM 1661 C CA . ALA A 1 214 ? 0.708 -20.504 -7.389 1.00 94.38 214 ALA A CA 1
ATOM 1662 C C . ALA A 1 214 ? -0.013 -19.919 -8.615 1.00 94.38 214 ALA A C 1
ATOM 1664 O O . ALA A 1 214 ? 0.590 -19.804 -9.679 1.00 94.38 214 ALA A O 1
ATOM 1665 N N . SER A 1 215 ? -1.273 -19.490 -8.472 1.00 95.88 215 SER A N 1
ATOM 1666 C CA . SER A 1 215 ? -2.049 -18.921 -9.582 1.00 95.88 215 SER A CA 1
ATOM 1667 C C . SER A 1 215 ? -1.476 -17.582 -10.041 1.00 95.88 215 SER A C 1
ATOM 1669 O O . SER A 1 215 ? -1.323 -17.353 -11.237 1.00 95.88 215 SER A O 1
ATOM 1671 N N . MET A 1 216 ? -1.056 -16.732 -9.102 1.00 90.81 216 MET A N 1
ATOM 1672 C CA . MET A 1 216 ? -0.404 -15.458 -9.391 1.00 90.81 216 MET A CA 1
ATOM 1673 C C . MET A 1 216 ? 0.942 -15.665 -10.098 1.00 90.81 216 MET A C 1
ATOM 1675 O O . MET A 1 216 ? 1.207 -15.042 -11.126 1.00 90.81 216 MET A O 1
ATOM 1679 N N . GLU A 1 217 ? 1.788 -16.559 -9.575 1.00 91.06 217 GLU A N 1
ATOM 1680 C CA . GLU A 1 217 ? 3.079 -16.907 -10.184 1.00 91.06 217 GLU A CA 1
ATOM 1681 C C . GLU A 1 217 ? 2.888 -17.453 -11.607 1.00 91.06 217 GLU A C 1
ATOM 1683 O O . GLU A 1 217 ? 3.574 -17.018 -12.537 1.00 91.06 217 GLU A O 1
ATOM 1688 N N . ASN A 1 218 ? 1.906 -18.339 -11.798 1.00 95.06 218 ASN A N 1
ATOM 1689 C CA . ASN A 1 218 ? 1.547 -18.887 -13.100 1.00 95.06 218 ASN A CA 1
ATOM 1690 C C . ASN A 1 218 ? 1.049 -17.804 -14.074 1.00 95.06 218 ASN A C 1
ATOM 1692 O O . ASN A 1 218 ? 1.507 -17.760 -15.215 1.00 95.06 218 ASN A O 1
ATOM 1696 N N . GLY A 1 219 ? 0.174 -16.897 -13.632 1.00 92.25 219 GLY A N 1
ATOM 1697 C CA . GLY A 1 219 ? -0.340 -15.798 -14.456 1.00 92.25 219 GLY A CA 1
ATOM 1698 C C . GLY A 1 219 ? 0.764 -14.847 -14.912 1.00 92.25 219 GLY A C 1
ATOM 1699 O O . GLY A 1 219 ? 0.839 -14.499 -16.091 1.00 92.25 219 GLY A O 1
ATOM 1700 N N . ILE A 1 220 ? 1.685 -14.493 -14.009 1.00 87.50 220 ILE A N 1
ATOM 1701 C CA . ILE A 1 220 ? 2.855 -13.666 -14.337 1.00 87.50 220 ILE A CA 1
ATOM 1702 C C . ILE A 1 220 ? 3.774 -14.392 -15.325 1.00 87.50 220 ILE A C 1
ATOM 1704 O O . ILE A 1 220 ? 4.278 -13.770 -16.262 1.00 87.50 220 ILE A O 1
ATOM 1708 N N . ALA A 1 221 ? 4.000 -15.696 -15.143 1.00 87.88 221 ALA A N 1
ATOM 1709 C CA . ALA A 1 221 ? 4.811 -16.488 -16.061 1.00 87.88 221 ALA A CA 1
ATOM 1710 C C . ALA A 1 221 ? 4.190 -16.530 -17.467 1.00 87.88 221 ALA A C 1
ATOM 1712 O O . ALA A 1 221 ? 4.876 -16.225 -18.441 1.00 87.88 221 ALA A O 1
ATOM 1713 N N . GLN A 1 222 ? 2.887 -16.810 -17.576 1.00 90.38 222 GLN A N 1
ATOM 1714 C CA . GLN A 1 222 ? 2.168 -16.799 -18.854 1.00 90.38 222 GLN A CA 1
ATOM 1715 C C . GLN A 1 222 ? 2.207 -15.424 -19.530 1.00 90.38 222 GLN A C 1
ATOM 1717 O O . GLN A 1 222 ? 2.451 -15.333 -20.736 1.00 90.38 222 GLN A O 1
ATOM 1722 N N . MET A 1 223 ? 2.006 -14.355 -18.755 1.00 88.94 223 MET A N 1
ATOM 1723 C CA . MET A 1 223 ? 2.118 -12.980 -19.232 1.00 88.94 223 MET A CA 1
ATOM 1724 C C . MET A 1 223 ? 3.509 -12.708 -19.807 1.00 88.94 223 MET A C 1
ATOM 1726 O O . MET A 1 223 ? 3.622 -12.260 -20.946 1.00 88.94 223 MET A O 1
ATOM 1730 N N . ARG A 1 224 ? 4.574 -13.052 -19.073 1.00 85.25 224 ARG A N 1
ATOM 1731 C CA . ARG A 1 224 ? 5.960 -12.900 -19.541 1.00 85.25 224 ARG A CA 1
ATOM 1732 C C . ARG A 1 224 ? 6.224 -13.681 -20.820 1.00 85.25 224 ARG A C 1
ATOM 1734 O O . ARG A 1 224 ? 6.804 -13.123 -21.742 1.00 85.25 224 ARG A O 1
ATOM 1741 N N . THR A 1 225 ? 5.783 -14.936 -20.905 1.00 85.69 225 THR A N 1
ATOM 1742 C CA . THR A 1 225 ? 5.964 -15.758 -22.109 1.00 85.69 225 THR A CA 1
ATOM 1743 C C . THR A 1 225 ? 5.248 -15.154 -23.313 1.00 85.69 225 THR A C 1
ATOM 1745 O O . THR A 1 225 ? 5.841 -15.053 -24.383 1.00 85.69 225 THR A O 1
ATOM 1748 N N . ARG A 1 226 ? 3.997 -14.703 -23.160 1.00 85.44 226 ARG A N 1
ATOM 1749 C CA . ARG A 1 226 ? 3.242 -14.082 -24.260 1.00 85.44 226 ARG A CA 1
ATOM 1750 C C . ARG A 1 226 ? 3.828 -12.740 -24.686 1.00 85.44 226 ARG A C 1
ATOM 1752 O O . ARG A 1 226 ? 3.908 -12.484 -25.882 1.00 85.44 226 ARG A O 1
ATOM 1759 N N . LEU A 1 227 ? 4.277 -11.919 -23.737 1.00 83.50 227 LEU A N 1
ATOM 1760 C CA . LEU A 1 227 ? 4.972 -10.668 -24.042 1.00 83.50 227 LEU A CA 1
ATOM 1761 C C . LEU A 1 227 ? 6.305 -10.935 -24.745 1.00 83.50 227 LEU A C 1
ATOM 1763 O O . LEU A 1 227 ? 6.594 -10.296 -25.747 1.00 83.50 227 LEU A O 1
ATOM 1767 N N . ALA A 1 228 ? 7.081 -11.918 -24.286 1.00 81.19 228 ALA A N 1
ATOM 1768 C CA . ALA A 1 228 ? 8.330 -12.309 -24.932 1.00 81.19 228 ALA A CA 1
ATOM 1769 C C . ALA A 1 228 ? 8.106 -12.848 -26.351 1.00 81.19 228 ALA A C 1
ATOM 1771 O O . ALA A 1 228 ? 8.915 -12.573 -27.228 1.00 81.19 228 ALA A O 1
ATOM 1772 N N . LEU A 1 229 ? 7.011 -13.572 -26.602 1.00 81.94 229 LEU A N 1
ATOM 1773 C CA . LEU A 1 229 ? 6.636 -14.007 -27.950 1.00 81.94 229 LEU A CA 1
ATOM 1774 C C . LEU A 1 229 ? 6.215 -12.824 -28.824 1.00 81.94 229 LEU A C 1
ATOM 1776 O O . LEU A 1 229 ? 6.717 -12.699 -29.937 1.00 81.94 229 LEU A O 1
ATOM 1780 N N . ALA A 1 230 ? 5.350 -11.937 -28.327 1.00 79.00 230 ALA A N 1
ATOM 1781 C CA . ALA A 1 230 ? 4.932 -10.742 -29.058 1.00 79.00 230 ALA A CA 1
ATOM 1782 C C . ALA A 1 230 ? 6.145 -9.876 -29.435 1.00 79.00 230 ALA A C 1
ATOM 1784 O O . ALA A 1 230 ? 6.324 -9.534 -30.598 1.00 79.00 230 ALA A O 1
ATOM 1785 N N . ILE A 1 231 ? 7.042 -9.638 -28.473 1.00 74.25 231 ILE A N 1
ATOM 1786 C CA . ILE A 1 231 ? 8.272 -8.873 -28.681 1.00 74.25 231 ILE A CA 1
ATOM 1787 C C . ILE A 1 231 ? 9.250 -9.640 -29.569 1.00 74.25 231 ILE A C 1
ATOM 1789 O O . ILE A 1 231 ? 9.816 -9.049 -30.469 1.00 74.25 231 ILE A O 1
ATOM 1793 N N . GLY A 1 232 ? 9.476 -10.937 -29.360 1.00 69.00 232 GLY A N 1
ATOM 1794 C CA . GLY A 1 232 ? 10.466 -11.728 -30.102 1.00 69.00 232 GLY A CA 1
ATOM 1795 C C . GLY A 1 232 ? 10.106 -11.946 -31.573 1.00 69.00 232 GLY A C 1
ATOM 1796 O O . GLY A 1 232 ? 10.996 -12.010 -32.422 1.00 69.00 232 GLY A O 1
ATOM 1797 N N . THR A 1 233 ? 8.810 -11.987 -31.889 1.00 61.47 233 THR A N 1
ATOM 1798 C CA . THR A 1 233 ? 8.324 -12.049 -33.277 1.00 61.47 233 THR A CA 1
ATOM 1799 C C . THR A 1 233 ? 8.659 -10.760 -34.041 1.00 61.47 233 THR A C 1
ATOM 1801 O O . THR A 1 233 ? 8.904 -10.803 -35.247 1.00 61.47 233 THR A O 1
ATOM 1804 N N . GLU A 1 234 ? 8.766 -9.626 -33.343 1.00 57.53 234 GLU A N 1
ATOM 1805 C CA . GLU A 1 234 ? 9.140 -8.332 -33.929 1.00 57.53 234 GLU A CA 1
ATOM 1806 C C . GLU A 1 234 ? 10.632 -7.978 -33.759 1.00 57.53 234 GLU A C 1
ATOM 1808 O O . GLU A 1 234 ? 11.263 -7.422 -34.659 1.00 57.53 234 GLU A O 1
ATOM 1813 N N . GLY A 1 235 ? 11.226 -8.357 -32.629 1.00 51.88 235 GLY A N 1
ATOM 1814 C CA . GLY A 1 235 ? 12.558 -7.980 -32.153 1.00 51.88 235 GLY A CA 1
ATOM 1815 C C . GLY A 1 235 ? 13.710 -8.704 -32.843 1.00 51.88 235 GLY A C 1
ATOM 1816 O O . GLY A 1 235 ? 14.837 -8.206 -32.839 1.00 51.88 235 GLY A O 1
ATOM 1817 N N . ASN A 1 236 ? 13.438 -9.812 -33.546 1.00 52.50 236 ASN A N 1
ATOM 1818 C CA . ASN A 1 236 ? 14.430 -10.454 -34.417 1.00 52.50 236 ASN A CA 1
ATOM 1819 C C . ASN A 1 236 ? 14.863 -9.546 -35.595 1.00 52.50 236 ASN A C 1
ATOM 1821 O O . ASN A 1 236 ? 15.783 -9.880 -36.335 1.00 52.50 236 ASN A O 1
ATOM 1825 N N . LYS A 1 237 ? 14.215 -8.382 -35.767 1.00 52.56 237 LYS A N 1
ATOM 1826 C CA . LYS A 1 237 ? 14.594 -7.339 -36.729 1.00 52.56 237 LYS A CA 1
ATOM 1827 C C . LYS A 1 237 ? 15.381 -6.167 -36.122 1.00 52.56 237 LYS A C 1
ATOM 1829 O O . LYS A 1 237 ? 15.963 -5.411 -36.892 1.00 52.56 237 LYS A O 1
ATOM 1834 N N . SER A 1 238 ? 15.417 -5.994 -34.796 1.00 53.25 238 SER A N 1
ATOM 1835 C CA . SER A 1 238 ? 15.932 -4.764 -34.156 1.00 53.25 238 SER A CA 1
ATOM 1836 C C . SER A 1 238 ? 17.048 -4.964 -33.12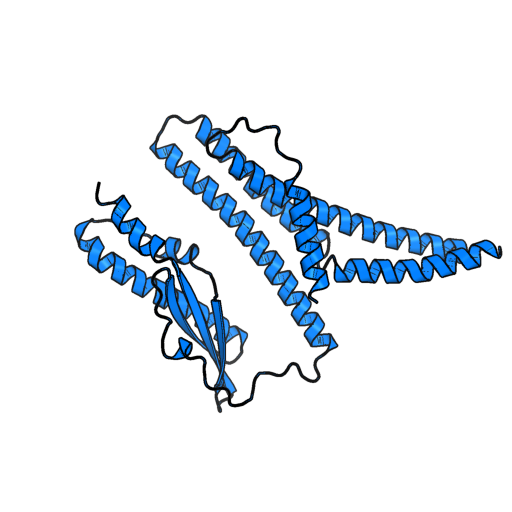1 1.00 53.25 238 SER A C 1
ATOM 1838 O O . SER A 1 238 ? 17.610 -3.979 -32.650 1.00 53.25 238 SER A O 1
ATOM 1840 N N . GLY A 1 239 ? 17.427 -6.203 -32.777 1.00 50.75 239 GLY A N 1
ATOM 1841 C CA . GLY A 1 239 ? 18.603 -6.476 -31.932 1.00 50.75 239 GLY A CA 1
ATOM 1842 C C . GLY A 1 239 ? 18.496 -5.994 -30.475 1.00 50.75 239 GLY A C 1
ATOM 1843 O O . GLY A 1 239 ? 19.507 -5.934 -29.777 1.00 50.75 239 GLY A O 1
ATOM 1844 N N . PHE A 1 240 ? 17.293 -5.653 -30.004 1.00 52.69 240 PHE A N 1
ATOM 1845 C CA . PHE A 1 240 ? 17.052 -5.101 -28.670 1.00 52.69 240 PHE A CA 1
ATOM 1846 C C . PHE A 1 240 ? 16.468 -6.155 -27.714 1.00 52.69 240 PHE A C 1
ATOM 1848 O O . PHE A 1 240 ? 15.474 -6.808 -28.030 1.00 52.69 240 PHE A O 1
ATOM 1855 N N . GLN A 1 241 ? 17.067 -6.310 -26.528 1.00 55.78 241 GLN A N 1
ATOM 1856 C CA . GLN A 1 241 ? 16.521 -7.132 -25.444 1.00 55.78 241 GLN A CA 1
ATOM 1857 C C . GLN A 1 241 ? 15.682 -6.255 -24.513 1.00 55.78 241 GLN A C 1
ATOM 1859 O O . GLN A 1 241 ? 16.216 -5.550 -23.659 1.00 55.78 241 GLN A O 1
ATOM 1864 N N . VAL A 1 242 ? 14.360 -6.299 -24.670 1.00 58.06 242 VAL A N 1
ATOM 1865 C CA . VAL A 1 242 ? 13.444 -5.751 -23.665 1.00 58.06 242 VAL A CA 1
ATOM 1866 C C . VAL A 1 242 ? 13.515 -6.643 -22.427 1.00 58.06 242 VAL A C 1
ATOM 1868 O O . VAL A 1 242 ? 13.288 -7.852 -22.522 1.00 58.06 242 VAL A O 1
ATOM 1871 N N . ASP A 1 243 ? 13.797 -6.059 -21.262 1.00 65.00 243 ASP A N 1
ATOM 1872 C CA . ASP A 1 243 ? 13.689 -6.771 -19.992 1.00 65.00 243 ASP A CA 1
ATOM 1873 C C . ASP A 1 243 ? 12.208 -7.023 -19.678 1.00 65.00 243 ASP A C 1
ATOM 1875 O O . ASP A 1 243 ? 11.529 -6.217 -19.046 1.00 65.00 243 ASP A O 1
ATOM 1879 N N . ALA A 1 244 ? 11.683 -8.159 -20.137 1.00 59.97 244 ALA A N 1
ATOM 1880 C CA . ALA A 1 244 ? 10.305 -8.576 -19.889 1.00 59.97 244 ALA A CA 1
ATOM 1881 C C . ALA A 1 244 ? 9.956 -8.628 -18.386 1.00 59.97 244 ALA A C 1
ATOM 1883 O O . ALA A 1 244 ? 8.775 -8.625 -18.027 1.00 59.97 244 ALA A O 1
ATOM 1884 N N . ALA A 1 245 ? 10.954 -8.669 -17.493 1.00 57.66 245 ALA A N 1
ATOM 1885 C CA . ALA A 1 245 ? 10.723 -8.619 -16.059 1.00 57.66 245 ALA A CA 1
ATOM 1886 C C . ALA A 1 245 ? 10.271 -7.231 -15.577 1.00 57.66 245 ALA A C 1
ATOM 1888 O O . ALA A 1 245 ? 9.441 -7.183 -14.667 1.00 57.66 245 ALA A O 1
ATOM 1889 N N . SER A 1 246 ? 10.749 -6.140 -16.188 1.00 59.41 246 SER A N 1
ATOM 1890 C CA . SER A 1 246 ? 10.393 -4.765 -15.804 1.00 59.41 246 SER A CA 1
ATOM 1891 C C . SER A 1 246 ? 8.977 -4.386 -16.259 1.00 59.41 246 SER A C 1
ATOM 1893 O O . SER A 1 246 ? 8.185 -3.900 -15.456 1.00 59.41 246 SER A O 1
ATOM 1895 N N . LEU A 1 247 ? 8.580 -4.761 -17.479 1.00 62.47 247 LEU A N 1
ATOM 1896 C CA . LEU A 1 247 ? 7.203 -4.575 -17.973 1.00 62.47 247 LEU A CA 1
ATOM 1897 C C . LEU A 1 247 ? 6.172 -5.427 -17.208 1.00 62.47 247 LEU A C 1
ATOM 1899 O O . LEU A 1 247 ? 5.020 -5.033 -17.015 1.00 62.47 247 LEU A O 1
ATOM 1903 N N . ALA A 1 248 ? 6.588 -6.601 -16.726 1.00 58.41 248 ALA A N 1
ATOM 1904 C CA . ALA A 1 248 ? 5.769 -7.447 -15.860 1.00 58.41 248 ALA A CA 1
ATOM 1905 C C . ALA A 1 248 ? 5.645 -6.905 -14.420 1.00 58.41 248 ALA A C 1
ATOM 1907 O O . ALA A 1 248 ? 4.819 -7.402 -13.654 1.00 58.41 248 ALA A O 1
ATOM 1908 N N . LEU A 1 249 ? 6.481 -5.941 -14.018 1.00 58.53 249 LEU A N 1
ATOM 1909 C CA . LEU A 1 249 ? 6.391 -5.272 -12.718 1.00 58.53 249 LEU A CA 1
ATOM 1910 C C . LEU A 1 249 ? 5.410 -4.095 -12.754 1.00 58.53 249 LEU A C 1
ATOM 1912 O O . LEU A 1 249 ? 4.655 -3.944 -11.798 1.00 58.53 249 LEU A O 1
ATOM 1916 N N . GLU A 1 250 ? 5.351 -3.344 -13.857 1.00 56.06 250 GLU A N 1
ATOM 1917 C CA . GLU A 1 250 ? 4.400 -2.231 -14.038 1.00 56.06 250 GLU A CA 1
ATOM 1918 C C . GLU A 1 250 ? 2.940 -2.685 -14.237 1.00 56.06 250 GLU A C 1
ATOM 1920 O O . GLU A 1 250 ? 2.010 -1.916 -14.016 1.00 56.06 250 GLU A O 1
ATOM 1925 N N . SER A 1 251 ? 2.710 -3.945 -14.619 1.00 53.03 251 SER A N 1
ATOM 1926 C CA . SER A 1 251 ? 1.393 -4.472 -15.023 1.00 53.03 251 SER A CA 1
ATOM 1927 C C . SER A 1 251 ? 0.663 -5.304 -13.963 1.00 53.03 251 SER A C 1
ATOM 1929 O O . SER A 1 251 ? -0.249 -6.064 -14.267 1.00 53.03 251 SER A O 1
ATOM 1931 N N . LYS A 1 252 ? 1.033 -5.194 -12.685 1.00 57.22 252 LYS A N 1
ATOM 1932 C CA . LYS A 1 252 ? 0.496 -6.064 -11.621 1.00 57.22 252 LYS A CA 1
ATOM 1933 C C . LYS A 1 252 ? -0.849 -5.614 -11.043 1.00 57.22 252 LYS A C 1
ATOM 1935 O O . LYS A 1 252 ? -1.022 -5.624 -9.825 1.00 57.22 252 LYS A O 1
ATOM 1940 N N . GLN A 1 253 ? -1.823 -5.255 -11.873 1.00 68.44 253 GLN A N 1
ATOM 1941 C CA . GLN A 1 253 ? -3.185 -5.083 -11.366 1.00 68.44 253 GLN A CA 1
ATOM 1942 C C . GLN A 1 253 ? -3.907 -6.433 -11.383 1.00 68.44 253 GLN A C 1
ATOM 1944 O O . GLN A 1 253 ? -4.300 -6.953 -12.425 1.00 68.44 253 GLN A O 1
ATOM 1949 N N . LYS A 1 254 ? -4.044 -7.030 -10.192 1.00 74.88 254 LYS A N 1
ATOM 1950 C CA . LYS A 1 254 ? -4.959 -8.153 -9.969 1.00 74.88 254 LYS A CA 1
ATOM 1951 C C . LYS A 1 254 ? -6.385 -7.625 -10.103 1.00 74.88 254 LYS A C 1
ATOM 1953 O O . LYS A 1 254 ? -6.769 -6.760 -9.320 1.00 74.88 254 LYS A O 1
ATOM 1958 N N . ILE A 1 255 ? -7.138 -8.137 -11.071 1.00 79.69 255 ILE A N 1
ATOM 1959 C CA . ILE A 1 255 ? -8.494 -7.651 -11.363 1.00 79.69 255 ILE A CA 1
ATOM 1960 C C . ILE A 1 255 ? -9.527 -8.472 -10.609 1.00 79.69 255 ILE A C 1
ATOM 1962 O O . ILE A 1 255 ? -10.388 -7.913 -9.940 1.00 79.69 255 ILE A O 1
ATOM 1966 N N . ASP A 1 256 ? -9.427 -9.794 -10.733 1.00 85.06 256 ASP A N 1
ATOM 1967 C CA . ASP A 1 256 ? -10.422 -10.723 -10.215 1.00 85.06 256 ASP A CA 1
ATOM 1968 C C . ASP A 1 256 ? -9.783 -12.064 -9.839 1.00 85.06 256 ASP A C 1
ATOM 1970 O O . ASP A 1 256 ? -8.664 -12.387 -10.266 1.00 85.06 256 ASP A O 1
ATOM 1974 N N . GLU A 1 257 ? -10.488 -12.824 -9.010 1.00 90.00 257 GLU A N 1
ATOM 1975 C CA . GLU A 1 257 ? -10.043 -14.102 -8.475 1.00 90.00 257 GLU A CA 1
ATOM 1976 C C . GLU A 1 257 ? -11.226 -15.061 -8.296 1.00 90.00 257 GLU A C 1
ATOM 1978 O O . GLU A 1 257 ? -12.239 -14.706 -7.700 1.00 90.00 257 GLU A O 1
ATOM 1983 N N . TYR A 1 258 ? -11.074 -16.296 -8.769 1.00 92.81 258 TYR A N 1
ATOM 1984 C CA . TYR A 1 258 ? -12.060 -17.365 -8.612 1.00 92.81 258 TYR A CA 1
ATOM 1985 C C . TYR A 1 258 ? -11.410 -18.563 -7.917 1.00 92.81 258 TYR A C 1
ATOM 1987 O O . TYR A 1 258 ? -10.259 -18.903 -8.201 1.00 92.81 258 TYR A O 1
ATOM 1995 N N . LEU A 1 259 ? -12.129 -19.183 -6.983 1.00 93.62 259 LEU A N 1
ATOM 1996 C CA . LEU A 1 259 ? -11.651 -20.321 -6.203 1.00 93.62 259 LEU A CA 1
ATOM 1997 C C . LEU A 1 259 ? -12.608 -21.495 -6.390 1.00 93.62 259 LEU A C 1
ATOM 1999 O O . LEU A 1 259 ? -13.802 -21.377 -6.141 1.00 93.62 259 LEU A O 1
ATOM 2003 N N . GLU A 1 260 ? -12.048 -22.628 -6.772 1.00 93.62 260 GLU A N 1
ATOM 2004 C CA . GLU A 1 260 ? -12.724 -23.905 -6.924 1.00 93.62 260 GLU A CA 1
ATOM 2005 C C . GLU A 1 260 ? -12.133 -24.892 -5.913 1.00 93.62 260 GLU A C 1
ATOM 2007 O O . GLU A 1 260 ? -10.917 -24.921 -5.694 1.00 93.62 260 GLU A O 1
ATOM 2012 N N . ILE A 1 261 ? -12.989 -25.685 -5.273 1.00 93.75 261 ILE A N 1
ATOM 2013 C CA . ILE A 1 261 ? -12.580 -26.717 -4.317 1.00 93.75 261 ILE A CA 1
ATOM 2014 C C . ILE A 1 261 ? -12.872 -28.068 -4.965 1.00 93.75 261 ILE A C 1
ATOM 2016 O O . ILE A 1 261 ? -14.027 -28.375 -5.252 1.00 93.75 261 ILE A O 1
ATOM 2020 N N . GLY A 1 262 ? -11.824 -28.848 -5.220 1.00 90.81 262 GLY A N 1
ATOM 2021 C CA . GLY A 1 262 ? -11.942 -30.194 -5.767 1.00 90.81 262 GLY A CA 1
ATOM 2022 C C . GLY A 1 262 ? -12.535 -31.174 -4.755 1.00 90.81 262 GLY A C 1
ATOM 2023 O O . GLY A 1 262 ? -12.435 -30.980 -3.542 1.00 90.81 262 GLY A O 1
ATOM 2024 N N . GLU A 1 263 ? -13.116 -32.268 -5.251 1.00 91.50 263 GLU A N 1
ATOM 2025 C CA . GLU A 1 263 ? -13.637 -33.361 -4.411 1.00 91.50 263 GLU A CA 1
ATOM 2026 C C . GLU A 1 263 ? -12.548 -34.004 -3.531 1.00 91.50 263 GLU A C 1
ATOM 2028 O O . GLU A 1 263 ? -12.834 -34.544 -2.465 1.00 91.50 263 GLU A O 1
ATOM 2033 N N . ASP A 1 264 ? -11.287 -33.907 -3.955 1.00 93.31 264 ASP A N 1
ATOM 2034 C CA . ASP A 1 264 ? -10.098 -34.361 -3.231 1.00 93.31 264 ASP A CA 1
ATOM 2035 C C . ASP A 1 264 ? -9.626 -33.380 -2.139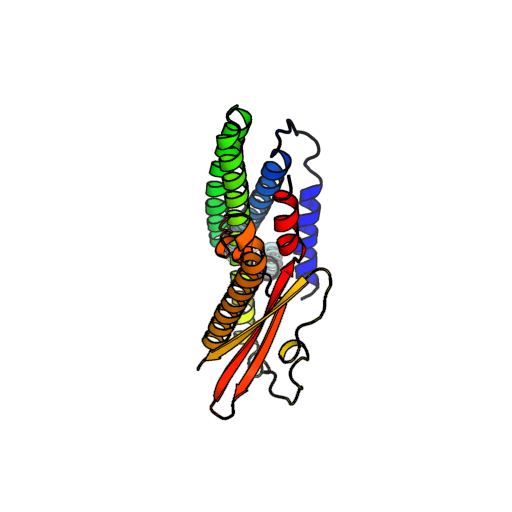 1.00 93.31 264 ASP A C 1
ATOM 2037 O O . ASP A 1 264 ? -8.612 -33.618 -1.482 1.00 93.31 264 ASP A O 1
ATOM 2041 N N . GLY A 1 265 ? -10.353 -32.277 -1.933 1.00 90.25 265 GLY A N 1
ATOM 2042 C CA . GLY A 1 265 ? -9.998 -31.218 -0.992 1.00 90.25 265 GLY A CA 1
ATOM 2043 C C . GLY A 1 265 ? -8.884 -30.295 -1.490 1.00 90.25 265 GLY A C 1
ATOM 2044 O O . GLY A 1 265 ? -8.387 -29.477 -0.712 1.00 90.25 265 GLY A O 1
ATOM 2045 N N . THR A 1 266 ? -8.477 -30.401 -2.760 1.00 94.88 266 THR A N 1
ATOM 2046 C CA . THR A 1 266 ? -7.511 -29.469 -3.347 1.00 94.88 266 THR A CA 1
ATOM 2047 C C . THR A 1 266 ? -8.172 -28.141 -3.693 1.00 94.88 266 THR A C 1
ATOM 2049 O O . THR A 1 266 ? -9.310 -28.077 -4.155 1.00 94.88 266 THR A O 1
ATOM 2052 N N . TYR A 1 267 ? -7.442 -27.049 -3.485 1.00 93.62 267 TYR A N 1
ATOM 2053 C CA . TYR A 1 267 ? -7.887 -25.715 -3.867 1.00 93.62 267 TYR A CA 1
ATOM 2054 C C . TYR A 1 267 ? -7.309 -25.375 -5.235 1.00 93.62 267 TYR A C 1
ATOM 2056 O O . TYR A 1 267 ? -6.088 -25.380 -5.400 1.00 93.62 267 TYR A O 1
ATOM 2064 N N . THR A 1 268 ? -8.162 -25.038 -6.200 1.00 95.88 268 THR A N 1
ATOM 2065 C CA . THR A 1 268 ? -7.761 -24.461 -7.487 1.00 95.88 268 THR A CA 1
ATOM 2066 C C . THR A 1 268 ? -8.145 -22.987 -7.505 1.00 95.88 268 THR A C 1
ATOM 2068 O O . THR A 1 268 ? -9.311 -22.634 -7.385 1.00 95.88 268 THR A O 1
ATOM 2071 N N . CYS A 1 269 ? -7.161 -22.107 -7.642 1.00 95.25 269 CYS A N 1
ATOM 2072 C CA . CYS A 1 269 ? -7.360 -20.670 -7.740 1.00 95.25 269 CYS A CA 1
ATOM 2073 C C . CYS A 1 269 ? -7.050 -20.198 -9.163 1.00 95.25 269 CYS A C 1
ATOM 2075 O O . CYS A 1 269 ? -6.041 -20.590 -9.759 1.00 95.25 269 CYS A O 1
ATOM 2077 N N . TYR A 1 270 ? -7.910 -19.329 -9.678 1.00 95.75 270 TYR A N 1
ATOM 2078 C CA . TYR A 1 270 ? -7.764 -18.645 -10.950 1.00 95.75 270 TYR A CA 1
ATOM 2079 C C . TYR A 1 270 ? -7.591 -17.156 -10.658 1.00 95.75 270 TYR A C 1
ATOM 2081 O O . TYR A 1 270 ? -8.421 -16.560 -9.977 1.00 95.75 270 TYR A O 1
ATOM 2089 N N . THR A 1 271 ? -6.522 -16.549 -11.167 1.00 94.12 271 THR A N 1
ATOM 2090 C CA . THR A 1 271 ? -6.242 -15.117 -11.001 1.00 94.12 271 THR A CA 1
ATOM 2091 C C . THR A 1 271 ? -6.222 -14.439 -12.362 1.00 94.12 271 THR A C 1
ATOM 2093 O O . THR A 1 271 ? -5.433 -14.830 -13.226 1.00 94.12 271 THR A O 1
ATOM 2096 N N . MET A 1 272 ? -7.031 -13.393 -12.545 1.00 93.19 272 MET A N 1
ATOM 2097 C CA . MET A 1 272 ? -7.016 -12.574 -13.757 1.00 93.19 272 MET A CA 1
ATOM 2098 C C . MET A 1 272 ? -6.120 -11.341 -13.584 1.00 93.19 272 MET A C 1
ATOM 2100 O O . MET A 1 272 ? -6.283 -10.542 -12.657 1.00 93.19 272 MET A O 1
ATOM 2104 N N . LEU A 1 273 ? -5.179 -11.185 -14.511 1.00 92.12 273 LEU A N 1
ATOM 2105 C CA . LEU A 1 273 ? -4.246 -10.064 -14.623 1.00 92.12 273 LEU A CA 1
ATOM 2106 C C . LEU A 1 273 ? -4.528 -9.299 -15.916 1.00 92.12 273 LEU A C 1
ATOM 2108 O O . LEU A 1 273 ? -4.910 -9.916 -16.913 1.00 92.12 273 LEU A O 1
ATOM 2112 N N . ASN A 1 274 ? -4.283 -7.990 -15.938 1.00 89.50 274 ASN A N 1
ATOM 2113 C CA . ASN A 1 274 ? -4.252 -7.211 -17.175 1.00 89.50 274 ASN A CA 1
ATOM 2114 C C . ASN A 1 274 ? -2.928 -6.468 -17.353 1.00 89.50 274 ASN A C 1
ATOM 2116 O O . ASN A 1 274 ? -2.233 -6.123 -16.407 1.00 89.50 274 ASN A O 1
ATOM 2120 N N . ILE A 1 275 ? -2.607 -6.178 -18.607 1.00 87.94 275 ILE A N 1
ATOM 2121 C CA . ILE A 1 275 ? -1.598 -5.193 -18.981 1.00 87.94 275 ILE A CA 1
ATOM 2122 C C . ILE A 1 275 ? -2.205 -4.225 -19.984 1.00 87.94 275 ILE A C 1
ATOM 2124 O O . ILE A 1 275 ? -2.997 -4.619 -20.843 1.00 87.94 275 ILE A O 1
ATOM 2128 N N . SER A 1 276 ? -1.818 -2.954 -19.909 1.00 83.25 276 SER A N 1
ATOM 2129 C CA . SER A 1 276 ? -2.192 -1.997 -20.944 1.00 83.25 276 SER A CA 1
ATOM 2130 C C . SER A 1 276 ? -1.547 -2.390 -22.274 1.00 83.25 276 SER A C 1
ATOM 2132 O O . SER A 1 276 ? -0.325 -2.509 -22.375 1.00 83.25 276 SER A O 1
ATOM 2134 N N . ARG A 1 277 ? -2.349 -2.514 -23.335 1.00 84.06 277 ARG A N 1
ATOM 2135 C CA . ARG A 1 277 ? -1.848 -2.702 -24.705 1.00 84.06 277 ARG A CA 1
ATOM 2136 C C . ARG A 1 277 ? -1.002 -1.528 -25.173 1.00 84.06 277 ARG A C 1
ATOM 2138 O O . ARG A 1 277 ? -0.155 -1.712 -26.041 1.00 84.06 277 ARG A O 1
ATOM 2145 N N . ARG A 1 278 ? -1.160 -0.340 -24.573 1.00 76.94 278 ARG A N 1
ATOM 2146 C CA . ARG A 1 278 ? -0.273 0.793 -24.854 1.00 76.94 278 ARG A CA 1
ATOM 2147 C C . ARG A 1 278 ? 1.168 0.458 -24.519 1.00 76.94 278 ARG A C 1
ATOM 2149 O O . ARG A 1 278 ? 2.004 0.773 -25.336 1.00 76.94 278 ARG A O 1
ATOM 2156 N N . ILE A 1 279 ? 1.440 -0.242 -23.417 1.00 71.75 279 ILE A N 1
ATOM 2157 C CA . ILE A 1 279 ? 2.798 -0.674 -23.039 1.00 71.75 279 ILE A CA 1
ATOM 2158 C C . ILE A 1 279 ? 3.366 -1.652 -24.077 1.00 71.75 279 ILE A C 1
ATOM 2160 O O . ILE A 1 279 ? 4.546 -1.600 -24.417 1.00 71.75 279 ILE A O 1
ATOM 2164 N N . ILE A 1 280 ? 2.503 -2.514 -24.620 1.00 69.12 280 ILE A N 1
ATOM 2165 C CA . ILE A 1 280 ? 2.864 -3.451 -25.688 1.00 69.12 280 ILE A CA 1
ATOM 2166 C C . ILE A 1 280 ? 3.211 -2.681 -26.975 1.00 69.12 280 ILE A C 1
ATOM 2168 O O . ILE A 1 280 ? 4.233 -2.956 -27.589 1.00 69.12 280 ILE A O 1
ATOM 2172 N N . THR A 1 281 ? 2.410 -1.670 -27.332 1.00 67.25 281 THR A N 1
ATOM 2173 C CA . THR A 1 281 ? 2.496 -0.956 -28.623 1.00 67.25 281 THR A CA 1
ATOM 2174 C C . THR A 1 281 ? 3.464 0.240 -28.604 1.00 67.25 281 THR A C 1
ATOM 2176 O O . THR A 1 281 ? 4.062 0.584 -29.615 1.00 67.25 281 THR A O 1
ATOM 2179 N N . SER A 1 282 ? 3.663 0.923 -27.471 1.00 57.03 282 SER A N 1
ATOM 2180 C CA . SER A 1 282 ? 4.565 2.084 -27.358 1.00 57.03 282 SER A CA 1
ATOM 2181 C C . SER A 1 282 ? 6.030 1.693 -27.543 1.00 57.03 282 SER A C 1
ATOM 2183 O O . SER A 1 282 ? 6.826 2.496 -28.031 1.00 57.03 282 SER A O 1
ATOM 2185 N N . ASN A 1 283 ? 6.359 0.435 -27.243 1.00 52.97 283 ASN A N 1
ATOM 2186 C CA . ASN A 1 283 ? 7.630 -0.180 -27.611 1.00 52.97 283 ASN A CA 1
ATOM 2187 C C . ASN A 1 283 ? 7.789 -0.427 -29.120 1.00 52.97 283 ASN A C 1
ATOM 2189 O O . ASN A 1 283 ? 8.879 -0.770 -29.546 1.00 52.97 283 ASN A O 1
ATOM 2193 N N . GLU A 1 284 ? 6.767 -0.239 -29.951 1.00 49.94 284 GLU A N 1
ATOM 2194 C CA . GLU A 1 284 ? 6.917 -0.290 -31.413 1.00 49.94 284 GLU A CA 1
ATOM 2195 C C . GLU A 1 284 ? 7.237 1.097 -31.994 1.00 49.94 284 GLU A C 1
ATOM 2197 O O . GLU A 1 284 ? 7.945 1.219 -32.995 1.00 49.94 284 GLU A O 1
ATOM 2202 N N . LEU A 1 285 ? 6.728 2.165 -31.366 1.00 48.47 285 LEU A N 1
ATOM 2203 C CA . LEU A 1 285 ? 6.847 3.542 -31.863 1.00 48.47 285 LEU A CA 1
ATOM 2204 C C . LEU A 1 285 ? 8.157 4.228 -31.456 1.00 48.47 285 LEU A C 1
ATOM 2206 O O . LEU A 1 285 ? 8.691 5.011 -32.237 1.00 48.47 285 LEU A O 1
ATOM 2210 N N . MET A 1 286 ? 8.711 3.911 -30.282 1.00 48.22 286 MET A N 1
ATOM 2211 C CA . MET A 1 286 ? 10.005 4.448 -29.822 1.00 48.22 286 MET A CA 1
ATOM 2212 C C . MET A 1 286 ? 11.204 4.004 -30.685 1.00 48.22 286 MET A C 1
ATOM 2214 O O . MET A 1 286 ? 12.275 4.587 -30.565 1.00 48.22 286 MET A O 1
ATOM 2218 N N . PHE A 1 287 ? 11.040 2.996 -31.551 1.00 48.31 287 PHE A N 1
ATOM 2219 C CA . PHE A 1 287 ? 12.149 2.325 -32.247 1.00 48.31 287 PHE A CA 1
ATOM 2220 C C . PHE A 1 287 ? 12.044 2.364 -33.782 1.00 48.31 287 PHE A C 1
ATOM 2222 O O . PHE A 1 287 ? 12.826 1.711 -34.470 1.00 48.31 287 PHE A O 1
ATOM 2229 N N . LYS A 1 288 ? 11.075 3.113 -34.331 1.00 46.28 288 LYS A N 1
ATOM 2230 C CA . LYS A 1 288 ? 10.945 3.380 -35.779 1.00 46.28 288 LYS A CA 1
ATOM 2231 C C . LYS A 1 288 ? 11.605 4.694 -36.236 1.00 46.28 288 LYS A C 1
ATOM 2233 O O . LYS A 1 288 ? 11.504 5.019 -37.417 1.00 46.28 288 LYS A O 1
ATOM 2238 N N . ASN A 1 289 ? 12.282 5.407 -35.335 1.00 44.44 289 ASN A N 1
ATOM 2239 C CA . ASN A 1 289 ? 13.140 6.564 -35.626 1.00 44.44 289 ASN A CA 1
ATOM 2240 C C . ASN A 1 289 ? 14.601 6.214 -35.342 1.00 44.44 289 ASN A C 1
ATOM 2242 O O . ASN A 1 289 ? 15.473 6.784 -36.032 1.00 44.44 289 ASN A O 1
#

Sequence (289 aa):
MKKAVVVVLALSSMLLLSTALNSQGGAFGDLIDEVGKTINGWKWQSNLSLALTVLVAVLGVVIVGFQRLEYKWVKSAVIIMGILIPSLVVVKNTCFDTDYKAIDKLVREMNRDYSQMKLYVAEYNTTTIVKRKAVLEYLIFQKRDSIYTREDEFIRKISAGIAANEATTTGLLTSAYAADDAAPEWVSKTPADDQFAYFVGIGRGNSIDEARRASMENGIAQMRTRLALAIGTEGNKSGFQVDAASLALESKQKIDEYLEIGEDGTYTCYTMLNISRRIITSNELMFKN

pLDDT: mean 80.37, std 18.26, range [34.53, 98.06]

Radius of gyration: 26.0 Å; chains: 1; bounding box: 49×63×84 Å

Foldseek 3Di:
DVVLVVVVVVLVVVLVPPDPPDPPDDPCSVVLVVLVSVLVSLVVLLVVLVVLVVVLVVLVVVLVVLVPDPDPVSVVVSVVSVVVSVVSVVCSVSNPLDHSVLSVVLSVVLVVLSVVLVVLSVVLVPDPDPVSNVVSVVSNVVSSVVNVVSVVVSVVVSVVVVVVVVCVVPPVDPDPPPDDDPDPVCLVPNDDDPFKDKFKFKAKDLDPVRRVVNRLVRRLVVQLVVLCVLCVVVCVVPVDDDPSVVQSVVFPDFDDKDWDQDPVRMIMIMIMTIHTCCSSCVVVVVRPD